Protein AF-A0A2N9EC20-F1 (afdb_monomer)

Radius of gyration: 26.23 Å; Cα contacts (8 Å, |Δi|>4): 195; chains: 1; bounding box: 77×69×73 Å

Sequence (279 aa):
MAPRSRSAAPRAAKAKPSALSSELFGNPKLPFALALIFADAILVALVIAYVPYTKIDWDAYMSQVSGFVGGERDYSNLKGDTGPLVYPAGFLYIYTAIQYVTGGEVYPAQILFSLLYIINLGIVLFIYMKTDVGMDISGVISALAGAALVQILLGLPFIISHPVAYISRAFNLGRVFIHFWSVNFKFIPEPLFVSKEFAVCLLIAHLVLLAAFTHYRWCKHEGGLLKFLHSRLVSLKKSDNSSSSFKILTNEHIVTTMFVGNFIGIACARSLHYQFYSW

Mean predicted aligned error: 9.37 Å

pLDDT: mean 85.8, std 14.4, range [39.03, 98.12]

Organism: Fagus sylvatica (NCBI:txid28930)

InterPro domains:
  IPR007873 Glycosyltransferase, ALG3 [PF05208] (35-133)
  IPR007873 Glycosyltransferase, ALG3 [PF05208] (137-279)
  IPR007873 Glycosyltransferase, ALG3 [PTHR12646] (135-279)

Secondary structure (DSSP, 8-state):
-PPPP-PPPP----PPPPHHHHHHHT-TTHHHHHHHHHHHHHHHHHHHHHSPPP-SSHHHHHHHHHHHHTT---TTT-EETTEE--S-THHHHHHHHHHHHHTT-HHHHHHHHHHHHHHHHHHHHHHHHH---PPPHHHHHHHHHHHHHHHHHHHHHHHHH-HHHHHHHHT-TT----GGG-STTTTS-HHHHH-HHHHHHHHHHHHHHHHHHIIIIISGGGTSHHHHHHHHHHHHH----------PPPHHHHHHHHHHHHHHHHHH-S---GGGT--

Solvent-accessible surface area (backbone atoms only — not comparable to full-atom values): 16303 Å² total; per-residue (Å²): 137,83,84,83,80,80,82,77,76,82,77,79,75,78,74,75,71,52,72,68,53,54,55,52,77,67,36,88,60,45,66,56,51,53,49,50,55,52,52,50,52,52,50,54,51,48,42,69,76,69,50,81,86,75,94,70,56,66,68,20,50,52,42,28,31,50,39,43,75,73,66,57,50,51,40,83,72,27,39,28,90,81,40,66,52,50,62,51,47,58,53,49,58,53,51,43,55,48,31,68,76,33,72,69,41,66,68,53,41,51,54,52,50,50,52,53,49,52,51,49,52,52,51,53,49,50,46,69,76,64,66,88,73,81,78,50,73,66,53,50,52,51,53,53,51,50,54,50,49,52,53,48,64,56,28,40,73,26,49,77,74,26,42,66,42,35,48,61,33,34,63,46,83,81,74,74,80,60,61,87,74,34,57,75,49,54,88,50,58,60,75,56,63,71,32,67,65,52,51,50,52,28,50,50,50,34,53,50,51,51,51,49,43,36,25,70,62,70,30,42,91,57,67,13,47,69,47,42,52,49,52,51,56,52,51,73,73,46,91,62,93,66,82,71,81,73,72,77,77,50,69,65,57,54,50,52,49,54,52,51,51,48,48,47,48,58,76,36,35,74,52,55,65,75,70,76,73,71,119

Structure (mmCIF, N/CA/C/O backbone):
data_AF-A0A2N9EC20-F1
#
_entry.id   AF-A0A2N9EC20-F1
#
loop_
_atom_site.group_PDB
_atom_site.id
_atom_site.type_symbol
_atom_site.label_atom_id
_atom_site.label_alt_id
_atom_site.label_comp_id
_atom_site.label_asym_id
_atom_site.label_entity_id
_atom_site.label_seq_id
_atom_site.pdbx_PDB_ins_code
_atom_site.Cartn_x
_atom_site.Cartn_y
_atom_site.Cartn_z
_atom_site.occupancy
_atom_site.B_iso_or_equiv
_atom_site.auth_seq_id
_atom_site.auth_comp_id
_atom_site.auth_asym_id
_atom_site.auth_atom_id
_atom_site.pdbx_PDB_model_num
ATOM 1 N N . MET A 1 1 ? 45.755 46.218 50.224 1.00 48.34 1 MET A N 1
ATOM 2 C CA . MET A 1 1 ? 45.573 45.147 49.218 1.00 48.34 1 MET A CA 1
ATOM 3 C C . MET A 1 1 ? 44.164 44.588 49.404 1.00 48.34 1 MET A C 1
ATOM 5 O O . MET A 1 1 ? 43.935 43.865 50.361 1.00 48.34 1 MET A O 1
ATOM 9 N N . ALA A 1 2 ? 43.190 45.036 48.608 1.00 45.31 2 ALA A N 1
ATOM 10 C CA . ALA A 1 2 ? 41.798 44.583 48.727 1.00 45.31 2 ALA A CA 1
ATOM 11 C C . ALA A 1 2 ? 41.628 43.192 48.077 1.00 45.31 2 ALA A C 1
ATOM 13 O O . ALA A 1 2 ? 42.205 42.968 47.008 1.00 45.31 2 ALA A O 1
ATOM 14 N N . PRO A 1 3 ? 40.866 42.254 48.671 1.00 51.53 3 PRO A N 1
ATOM 15 C CA . PRO A 1 3 ? 40.675 40.934 48.086 1.00 51.53 3 PRO A CA 1
ATOM 16 C C . PRO A 1 3 ? 39.669 40.999 46.926 1.00 51.53 3 PRO A C 1
ATOM 18 O O . PRO A 1 3 ? 38.569 41.530 47.060 1.00 51.53 3 PRO A O 1
ATOM 21 N N . ARG A 1 4 ? 40.063 40.455 45.768 1.00 49.97 4 ARG A N 1
ATOM 22 C CA . ARG A 1 4 ? 39.217 40.315 44.572 1.00 49.97 4 ARG A CA 1
ATOM 23 C C . ARG A 1 4 ? 38.047 39.367 44.860 1.00 49.97 4 ARG A C 1
ATOM 25 O O . ARG A 1 4 ? 38.268 38.204 45.197 1.00 49.97 4 ARG A O 1
ATOM 32 N N . SER A 1 5 ? 36.818 39.846 44.678 1.00 51.03 5 SER A N 1
ATOM 33 C CA . SER A 1 5 ? 35.612 39.019 44.708 1.00 51.03 5 SER A CA 1
ATOM 34 C C . SER A 1 5 ? 35.611 38.046 43.522 1.00 51.03 5 SER A C 1
ATOM 36 O O . SER A 1 5 ? 35.794 38.429 42.366 1.00 51.03 5 SER A O 1
ATOM 38 N N . ARG A 1 6 ? 35.436 36.751 43.804 1.00 53.88 6 ARG A N 1
ATOM 39 C CA . ARG A 1 6 ? 35.197 35.737 42.772 1.00 53.88 6 ARG A CA 1
ATOM 40 C C . ARG A 1 6 ? 33.751 35.870 42.295 1.00 53.88 6 ARG A C 1
ATOM 42 O O . ARG A 1 6 ? 32.828 35.532 43.027 1.00 53.88 6 ARG A O 1
ATOM 49 N N . SER A 1 7 ? 33.578 36.365 41.073 1.00 51.81 7 SER A N 1
ATOM 50 C CA . SER A 1 7 ? 32.322 36.282 40.324 1.00 51.81 7 SER A CA 1
ATOM 51 C C . SER A 1 7 ? 31.943 34.808 40.137 1.00 51.81 7 SER A C 1
ATOM 53 O O . SER A 1 7 ? 32.699 34.039 39.542 1.00 51.81 7 SER A O 1
ATOM 55 N N . ALA A 1 8 ? 30.805 34.396 40.699 1.00 57.62 8 ALA A N 1
ATOM 56 C CA . ALA A 1 8 ? 30.229 33.083 40.451 1.00 57.62 8 ALA A CA 1
ATOM 57 C C . ALA A 1 8 ? 29.653 33.056 39.028 1.00 57.62 8 ALA A C 1
ATOM 59 O O . ALA A 1 8 ? 28.829 33.898 38.672 1.00 57.62 8 ALA A O 1
ATOM 60 N N . ALA A 1 9 ? 30.087 32.089 38.216 1.00 56.94 9 ALA A N 1
ATOM 61 C CA . ALA A 1 9 ? 29.549 31.878 36.878 1.00 56.94 9 ALA A CA 1
ATOM 62 C C . ALA A 1 9 ? 28.022 31.654 36.936 1.00 56.94 9 ALA A C 1
ATOM 64 O O . ALA A 1 9 ? 27.546 30.952 37.837 1.00 56.94 9 ALA A O 1
ATOM 65 N N . PRO A 1 10 ? 27.239 32.219 35.998 1.00 53.31 10 PRO A N 1
ATOM 66 C CA . PRO A 1 10 ? 25.797 32.041 35.991 1.00 53.31 10 PRO A CA 1
ATOM 67 C C . PRO A 1 10 ? 25.461 30.560 35.801 1.00 53.31 10 PRO A C 1
ATOM 69 O O . PRO A 1 10 ? 25.879 29.910 34.843 1.00 53.31 10 PRO A O 1
ATOM 72 N N . ARG A 1 11 ? 24.703 30.018 36.757 1.00 53.59 11 ARG A N 1
ATOM 73 C CA . ARG A 1 11 ? 24.168 28.656 36.735 1.00 53.59 11 ARG A CA 1
ATOM 74 C C . ARG A 1 11 ? 23.304 28.521 35.478 1.00 53.59 11 ARG A C 1
ATOM 76 O O . ARG A 1 11 ? 22.301 29.222 35.364 1.00 53.59 11 ARG A O 1
ATOM 83 N N . ALA A 1 12 ? 23.697 27.654 34.544 1.00 54.41 12 ALA A N 1
ATOM 84 C CA . ALA A 1 12 ? 22.929 27.391 33.331 1.00 54.41 12 ALA A CA 1
ATOM 85 C C . ALA A 1 12 ? 21.481 27.043 33.710 1.00 54.41 12 ALA A C 1
ATOM 87 O O . ALA A 1 12 ? 21.225 26.034 34.375 1.00 54.41 12 ALA A O 1
ATOM 88 N N . ALA A 1 13 ? 20.537 27.911 33.344 1.00 55.53 13 ALA A N 1
ATOM 89 C CA . ALA A 1 13 ? 19.122 27.651 33.536 1.00 55.53 13 ALA A CA 1
ATOM 90 C C . ALA A 1 13 ? 18.767 26.409 32.711 1.00 55.53 13 ALA A C 1
ATOM 92 O O . ALA A 1 13 ? 18.873 26.428 31.486 1.00 55.53 13 ALA A O 1
ATOM 93 N N . LYS A 1 14 ? 18.389 25.308 33.377 1.00 61.12 14 LYS A N 1
ATOM 94 C CA . LYS A 1 14 ? 17.850 24.126 32.693 1.00 61.12 14 LYS A CA 1
ATOM 95 C C . LYS A 1 14 ? 16.643 24.589 31.880 1.00 61.12 14 LYS A C 1
ATOM 97 O O . LYS A 1 14 ? 15.659 25.045 32.463 1.00 61.12 14 LYS A O 1
ATOM 102 N N . ALA A 1 15 ? 16.747 24.510 30.555 1.00 61.88 15 ALA A N 1
ATOM 103 C CA . ALA A 1 15 ? 15.646 24.816 29.657 1.00 61.88 15 ALA A CA 1
ATOM 104 C C . ALA A 1 15 ? 14.423 24.003 30.100 1.00 61.88 15 ALA A C 1
ATOM 106 O O . ALA A 1 15 ? 14.515 22.783 30.264 1.00 61.88 15 ALA A O 1
ATOM 107 N N . LYS A 1 16 ? 13.299 24.681 30.362 1.00 62.06 16 LYS A N 1
ATOM 108 C CA . LYS A 1 16 ? 12.043 23.984 30.642 1.00 62.06 16 LYS A CA 1
ATOM 109 C C . LYS A 1 16 ? 11.728 23.110 29.421 1.00 62.06 16 LYS A C 1
ATOM 111 O O . LYS A 1 16 ? 11.791 23.632 28.306 1.00 62.06 16 LYS A O 1
ATOM 116 N N . PRO A 1 17 ? 11.425 21.814 29.609 1.00 62.88 17 PRO A N 1
ATOM 117 C CA . PRO A 1 17 ? 11.023 20.958 28.503 1.00 62.88 17 PRO A CA 1
ATOM 118 C C . PRO A 1 17 ? 9.852 21.615 27.763 1.00 62.88 17 PRO A C 1
ATOM 120 O O . PRO A 1 17 ? 8.964 22.189 28.398 1.00 62.88 17 PRO A O 1
ATOM 123 N N . SER A 1 18 ? 9.857 21.569 26.429 1.00 74.56 18 SER A N 1
ATOM 124 C CA . SER A 1 18 ? 8.716 22.037 25.636 1.00 74.56 18 SER A CA 1
ATOM 125 C C . SER A 1 18 ? 7.455 21.269 26.050 1.00 74.56 18 SER A C 1
ATOM 127 O O . SER A 1 18 ? 7.552 20.096 26.416 1.00 74.56 18 SER A O 1
ATOM 129 N N . ALA A 1 19 ? 6.274 21.892 25.971 1.00 71.50 19 ALA A N 1
ATOM 130 C CA . ALA A 1 19 ? 5.004 21.257 26.354 1.00 71.50 19 ALA A CA 1
ATOM 131 C C . ALA A 1 19 ? 4.813 19.869 25.701 1.00 71.50 19 ALA A C 1
ATOM 133 O O . ALA A 1 19 ? 4.366 18.921 26.345 1.00 71.50 19 ALA A O 1
ATOM 134 N N . LEU A 1 20 ? 5.275 19.727 24.452 1.00 71.56 20 LEU A N 1
ATOM 135 C CA . LEU A 1 20 ? 5.299 18.465 23.713 1.00 71.56 20 LEU A CA 1
ATOM 136 C C . LEU A 1 20 ? 6.138 17.380 24.405 1.00 71.56 20 LEU A C 1
ATOM 138 O O . LEU A 1 20 ? 5.708 16.233 24.499 1.00 71.56 20 LEU A O 1
ATOM 142 N N . SER A 1 21 ? 7.334 17.735 24.878 1.00 72.25 21 SER A N 1
ATOM 143 C CA . SER A 1 21 ? 8.232 16.795 25.550 1.00 72.25 21 SER A CA 1
ATOM 144 C C . SER A 1 21 ? 7.684 16.358 26.909 1.00 72.25 21 SER A C 1
ATOM 146 O O . SER A 1 21 ? 7.693 15.166 27.203 1.00 72.25 21 SER A O 1
ATOM 148 N N . SER A 1 22 ? 7.124 17.276 27.704 1.00 73.81 22 SER A N 1
ATOM 149 C CA . SER A 1 22 ? 6.518 16.924 28.994 1.00 73.81 22 SER A CA 1
ATOM 150 C C . SER A 1 22 ? 5.309 15.998 28.849 1.00 73.81 22 SER A C 1
ATOM 152 O O . SER A 1 22 ? 5.170 15.069 29.639 1.00 73.81 22 SER A O 1
ATOM 154 N N . GLU A 1 23 ? 4.470 16.197 27.826 1.00 77.38 23 GLU A N 1
ATOM 155 C CA . GLU A 1 23 ? 3.351 15.289 27.539 1.00 77.38 23 GLU A CA 1
ATOM 156 C C . GLU A 1 23 ? 3.820 13.900 27.103 1.00 77.38 23 GLU A C 1
ATOM 158 O O . GLU A 1 23 ? 3.252 12.894 27.521 1.00 77.38 23 GLU A O 1
ATOM 163 N N . LEU A 1 24 ? 4.853 13.833 26.256 1.00 76.81 24 LEU A N 1
ATOM 164 C CA . LEU A 1 24 ? 5.341 12.562 25.733 1.00 76.81 24 LEU A CA 1
ATOM 165 C C . LEU A 1 24 ? 5.988 11.722 26.840 1.00 76.81 24 LEU A C 1
ATOM 167 O O . LEU A 1 24 ? 5.634 10.557 27.002 1.00 76.81 24 LEU A O 1
ATOM 171 N N . PHE A 1 25 ? 6.882 12.318 27.636 1.00 79.75 25 PHE A N 1
ATOM 172 C CA . PHE A 1 25 ? 7.552 11.625 28.743 1.00 79.75 25 PHE A CA 1
ATOM 173 C C . PHE A 1 25 ? 6.606 11.261 29.896 1.00 79.75 25 PHE A C 1
ATOM 175 O O . PHE A 1 25 ? 6.915 10.354 30.664 1.00 79.75 25 PHE A O 1
ATOM 182 N N . GLY A 1 26 ? 5.455 11.931 30.011 1.00 78.81 26 GLY A N 1
ATOM 183 C CA . GLY A 1 26 ? 4.402 11.579 30.965 1.00 78.81 26 GLY A CA 1
ATOM 184 C C . GLY A 1 26 ? 3.478 10.445 30.504 1.00 78.81 26 GLY A C 1
ATOM 185 O O . GLY A 1 26 ? 2.650 9.990 31.292 1.00 78.81 26 GLY A O 1
ATOM 186 N N . ASN A 1 27 ? 3.581 9.982 29.252 1.00 79.56 27 ASN A N 1
ATOM 187 C CA . ASN A 1 27 ? 2.660 8.990 28.704 1.00 79.56 27 ASN A CA 1
ATOM 188 C C . ASN A 1 27 ? 3.037 7.562 29.156 1.00 79.56 27 ASN A C 1
ATOM 190 O O . ASN A 1 27 ? 4.108 7.072 28.786 1.00 79.56 27 ASN A O 1
ATOM 194 N N . PRO A 1 28 ? 2.159 6.833 29.876 1.00 82.75 28 PRO A N 1
ATOM 195 C CA . PRO A 1 28 ? 2.458 5.482 30.361 1.00 82.75 28 PRO A CA 1
ATOM 196 C C . PRO A 1 28 ? 2.648 4.450 29.237 1.00 82.75 28 PRO A C 1
ATOM 198 O O . PRO A 1 28 ? 3.185 3.373 29.485 1.00 82.75 28 PRO A O 1
ATOM 201 N N . LYS A 1 29 ? 2.235 4.761 28.000 1.00 82.50 29 LYS A N 1
ATOM 202 C CA . LYS A 1 29 ? 2.419 3.902 26.817 1.00 82.50 29 LYS A CA 1
ATOM 203 C C . LYS A 1 29 ? 3.803 4.056 26.174 1.00 82.50 29 LYS A C 1
ATOM 205 O O . LYS A 1 29 ? 4.193 3.204 25.378 1.00 82.50 29 LYS A O 1
ATOM 210 N N . LEU A 1 30 ? 4.553 5.110 26.515 1.00 87.75 30 LEU A N 1
ATOM 211 C CA . LEU A 1 30 ? 5.852 5.405 25.906 1.00 87.75 30 LEU A CA 1
ATOM 212 C C . LEU A 1 30 ? 6.885 4.277 26.097 1.00 87.75 30 LEU A C 1
ATOM 214 O O . LEU A 1 30 ? 7.516 3.908 25.106 1.00 87.75 30 LEU A O 1
ATOM 218 N N . PRO A 1 31 ? 7.058 3.676 27.296 1.00 90.31 31 PRO A N 1
ATOM 219 C CA . PRO A 1 31 ? 8.015 2.584 27.472 1.00 90.31 31 PRO A CA 1
ATOM 220 C C . PRO A 1 31 ? 7.705 1.379 26.580 1.00 90.31 31 PRO A C 1
ATOM 222 O O . PRO A 1 31 ? 8.616 0.802 25.996 1.00 90.31 31 PRO A O 1
ATOM 225 N N . PHE A 1 32 ? 6.421 1.036 26.428 1.00 89.06 32 PHE A N 1
ATOM 226 C CA . PHE A 1 32 ? 5.986 -0.045 25.545 1.00 89.06 32 PHE A CA 1
ATOM 227 C C . PHE A 1 32 ? 6.287 0.271 24.077 1.00 89.06 32 PHE A C 1
ATOM 229 O O . PHE A 1 32 ? 6.863 -0.560 23.381 1.00 89.06 32 PHE A O 1
ATOM 236 N N . ALA A 1 33 ? 5.962 1.485 23.617 1.00 89.25 33 ALA A N 1
ATOM 237 C CA . ALA A 1 33 ? 6.240 1.906 22.246 1.00 89.25 33 ALA A CA 1
ATOM 238 C C . ALA A 1 33 ? 7.745 1.861 21.922 1.00 89.25 33 ALA A C 1
ATOM 240 O O . ALA A 1 33 ? 8.135 1.349 20.875 1.00 89.25 33 ALA A O 1
ATOM 241 N N . LEU A 1 34 ? 8.598 2.344 22.833 1.00 93.31 34 LEU A N 1
ATOM 242 C CA . LEU A 1 34 ? 10.053 2.295 22.663 1.00 93.31 34 LEU A CA 1
ATOM 243 C C . LEU A 1 34 ? 10.591 0.859 22.680 1.00 93.31 34 LEU A C 1
ATOM 245 O O . LEU A 1 34 ? 11.442 0.524 21.858 1.00 93.31 34 LEU A O 1
ATOM 249 N N . ALA A 1 35 ? 10.087 0.011 23.582 1.00 93.06 35 ALA A N 1
ATOM 250 C CA . ALA A 1 35 ? 10.467 -1.397 23.640 1.00 93.06 35 ALA A CA 1
ATOM 251 C C . ALA A 1 35 ? 10.091 -2.137 22.349 1.00 93.06 35 ALA A C 1
ATOM 253 O O . ALA A 1 35 ? 10.897 -2.916 21.846 1.00 93.06 35 ALA A O 1
ATOM 254 N N . LEU A 1 36 ? 8.911 -1.854 21.788 1.00 92.94 36 LEU A N 1
ATOM 255 C CA . LEU A 1 36 ? 8.456 -2.442 20.531 1.00 92.94 36 LEU A CA 1
ATOM 256 C C . LEU A 1 36 ? 9.329 -2.003 19.351 1.00 92.94 36 LEU A C 1
ATOM 258 O O . LEU A 1 36 ? 9.794 -2.854 18.604 1.00 92.94 36 LEU A O 1
ATOM 262 N N . ILE A 1 37 ? 9.625 -0.703 19.225 1.00 94.94 37 ILE A N 1
ATOM 263 C CA . ILE A 1 37 ? 10.534 -0.183 18.187 1.00 94.94 37 ILE A CA 1
ATOM 264 C C . ILE A 1 37 ? 11.907 -0.856 18.275 1.00 94.94 37 ILE A C 1
ATOM 266 O O . ILE A 1 37 ? 12.480 -1.239 17.258 1.00 94.94 37 ILE A O 1
ATOM 270 N N . PHE A 1 38 ? 12.441 -0.997 19.489 1.00 96.44 38 PHE A N 1
ATOM 271 C CA . PHE A 1 38 ? 13.738 -1.627 19.705 1.00 96.44 38 PHE A CA 1
ATOM 272 C C . PHE A 1 38 ? 13.718 -3.124 19.369 1.00 96.44 38 PHE A C 1
ATOM 274 O O . PHE A 1 38 ? 14.625 -3.611 18.694 1.00 96.44 38 PHE A O 1
ATOM 281 N N . ALA A 1 39 ? 12.680 -3.844 19.800 1.00 95.69 39 ALA A N 1
ATOM 282 C CA . ALA A 1 39 ? 12.503 -5.258 19.489 1.00 95.69 39 ALA A CA 1
ATOM 283 C C . ALA A 1 39 ? 12.386 -5.494 17.975 1.00 95.69 39 ALA A C 1
ATOM 285 O O . ALA A 1 39 ? 13.081 -6.359 17.441 1.00 95.69 39 ALA A O 1
ATOM 286 N N . ASP A 1 40 ? 11.591 -4.682 17.275 1.00 94.44 40 ASP A N 1
ATOM 287 C CA . ASP A 1 40 ? 11.446 -4.751 15.819 1.00 94.44 40 ASP A CA 1
ATOM 288 C C . ASP A 1 40 ? 12.746 -4.396 15.095 1.00 94.44 40 ASP A C 1
ATOM 290 O O . ASP A 1 40 ? 13.095 -5.046 14.113 1.00 94.44 40 ASP A O 1
ATOM 294 N N . ALA A 1 41 ? 13.514 -3.419 15.588 1.00 96.44 41 ALA A N 1
ATOM 295 C CA . ALA A 1 41 ? 14.817 -3.088 15.014 1.00 96.44 41 ALA A CA 1
ATOM 296 C C . ALA A 1 41 ? 15.799 -4.269 15.110 1.00 96.44 41 ALA A C 1
ATOM 298 O O . ALA A 1 41 ? 16.489 -4.569 14.133 1.00 96.44 41 ALA A O 1
ATOM 299 N N . ILE A 1 42 ? 15.827 -4.973 16.250 1.00 97.50 42 ILE A N 1
ATOM 300 C CA . ILE A 1 42 ? 16.610 -6.208 16.400 1.00 97.50 42 ILE A CA 1
ATOM 301 C C . ILE A 1 42 ? 16.099 -7.274 15.433 1.00 97.50 42 ILE A C 1
ATOM 303 O O . ILE A 1 42 ? 16.897 -7.880 14.722 1.00 97.50 42 ILE A O 1
ATOM 307 N N . LEU A 1 43 ? 14.785 -7.502 15.383 1.00 95.94 43 LEU A N 1
ATOM 308 C CA . LEU A 1 43 ? 14.195 -8.525 14.526 1.00 95.94 43 LEU A CA 1
ATOM 309 C C . LEU A 1 43 ? 14.518 -8.276 13.049 1.00 95.94 43 LEU A C 1
ATOM 311 O O . LEU A 1 43 ? 14.964 -9.192 12.364 1.00 95.94 43 LEU A O 1
ATOM 315 N N . VAL A 1 44 ? 14.358 -7.045 12.564 1.00 95.50 44 VAL A N 1
ATOM 316 C CA . VAL A 1 44 ? 14.675 -6.679 11.178 1.00 95.50 44 VAL A CA 1
ATOM 317 C C . VAL A 1 44 ? 16.169 -6.845 10.894 1.00 95.50 44 VAL A C 1
ATOM 319 O O . VAL A 1 44 ? 16.527 -7.374 9.841 1.00 95.50 44 VAL A O 1
ATOM 322 N N . ALA A 1 45 ? 17.049 -6.481 11.833 1.00 95.81 45 ALA A N 1
ATOM 323 C CA . ALA A 1 45 ? 18.485 -6.717 11.687 1.00 95.81 45 ALA A CA 1
ATOM 324 C C . ALA A 1 45 ? 18.820 -8.218 11.600 1.00 95.81 45 ALA A C 1
ATOM 326 O O . ALA A 1 45 ? 19.611 -8.622 10.747 1.00 95.81 45 ALA A O 1
ATOM 327 N N . LEU A 1 46 ? 18.183 -9.056 12.427 1.00 97.00 46 LEU A N 1
ATOM 328 C CA . LEU A 1 46 ? 18.330 -10.513 12.369 1.00 97.00 46 LEU A CA 1
ATOM 329 C C . LEU A 1 46 ? 17.796 -11.084 11.050 1.00 97.00 46 LEU A C 1
ATOM 331 O O . LEU A 1 46 ? 18.431 -11.961 10.470 1.00 97.00 46 LEU A O 1
ATOM 335 N N . VAL A 1 47 ? 16.669 -10.578 10.546 1.00 95.38 47 VAL A N 1
ATOM 336 C CA . VAL A 1 47 ? 16.123 -10.989 9.245 1.00 95.38 47 VAL A CA 1
ATOM 337 C C . VAL A 1 47 ? 17.116 -10.679 8.128 1.00 95.38 47 VAL A C 1
ATOM 339 O O . VAL A 1 47 ? 17.414 -11.564 7.333 1.00 95.38 47 VAL A O 1
ATOM 342 N N . ILE A 1 48 ? 17.686 -9.473 8.094 1.00 94.94 48 ILE A N 1
ATOM 343 C CA . ILE A 1 48 ? 18.684 -9.101 7.078 1.00 94.94 48 ILE A CA 1
ATOM 344 C C . ILE A 1 48 ? 19.947 -9.968 7.191 1.00 94.94 48 ILE A C 1
ATOM 346 O O . ILE A 1 48 ? 20.521 -10.346 6.173 1.00 94.94 48 ILE A O 1
ATOM 350 N N . ALA A 1 49 ? 20.375 -10.301 8.410 1.00 95.25 49 ALA A N 1
ATOM 351 C CA . ALA A 1 49 ? 21.586 -11.084 8.634 1.00 95.25 49 ALA A CA 1
ATOM 352 C C . ALA A 1 49 ? 21.426 -12.582 8.318 1.00 95.25 49 ALA A C 1
ATOM 354 O O . ALA A 1 49 ? 22.387 -13.212 7.877 1.00 95.25 49 ALA A O 1
ATOM 355 N N . TYR A 1 50 ? 20.247 -13.162 8.568 1.00 96.25 50 TYR A N 1
ATOM 356 C CA . TYR A 1 50 ? 20.074 -14.620 8.591 1.00 96.25 50 TYR A CA 1
ATOM 357 C C . TYR A 1 50 ? 19.040 -15.171 7.607 1.00 96.25 50 TYR A C 1
ATOM 359 O O . TYR A 1 50 ? 19.074 -16.369 7.324 1.00 96.25 50 TYR A O 1
ATOM 367 N N . VAL A 1 51 ? 18.122 -14.355 7.083 1.00 93.88 51 VAL A N 1
ATOM 368 C CA . VAL A 1 51 ? 17.111 -14.823 6.125 1.00 93.88 51 VAL A CA 1
ATOM 369 C C . VAL A 1 51 ? 17.626 -14.607 4.701 1.00 93.88 51 VAL A C 1
ATOM 371 O O . VAL A 1 51 ? 17.896 -13.466 4.320 1.00 93.88 51 VAL A O 1
ATOM 374 N N . PRO A 1 52 ? 17.742 -15.669 3.879 1.00 91.81 52 PRO A N 1
ATOM 375 C CA . PRO A 1 52 ? 18.170 -15.531 2.495 1.00 91.81 52 PRO A CA 1
ATOM 376 C C . PRO A 1 52 ? 17.248 -14.600 1.706 1.00 91.81 52 PRO A C 1
ATOM 378 O O . PRO A 1 52 ? 16.021 -14.736 1.735 1.00 91.81 52 PRO A O 1
ATOM 381 N N . TYR A 1 53 ? 17.847 -13.674 0.958 1.00 88.44 53 TYR A N 1
ATOM 382 C CA . TYR A 1 53 ? 17.096 -12.819 0.051 1.00 88.44 53 TYR A CA 1
ATOM 383 C C . TYR A 1 53 ? 16.387 -13.664 -1.012 1.00 88.44 53 TYR A C 1
ATOM 385 O O . TYR A 1 53 ? 17.006 -14.460 -1.717 1.00 88.44 53 TYR A O 1
ATOM 393 N N . THR A 1 54 ? 15.078 -13.458 -1.140 1.00 85.06 54 THR A N 1
ATOM 394 C CA . THR A 1 54 ? 14.281 -14.034 -2.221 1.00 85.06 54 THR A CA 1
ATOM 395 C C . THR A 1 54 ? 14.057 -12.965 -3.274 1.00 85.06 54 THR A C 1
ATOM 397 O O . THR A 1 54 ? 13.421 -11.944 -3.008 1.00 85.06 54 THR A O 1
ATOM 400 N N . LYS A 1 55 ? 14.568 -13.205 -4.481 1.00 83.94 55 LYS A N 1
ATOM 401 C CA . LYS A 1 55 ? 14.346 -12.318 -5.617 1.00 83.94 55 LYS A CA 1
ATOM 402 C C . LYS A 1 55 ? 12.884 -12.405 -6.053 1.00 83.94 55 LYS A C 1
ATOM 404 O O . LYS A 1 55 ? 12.461 -13.423 -6.593 1.00 83.94 55 LYS A O 1
ATOM 409 N N . ILE A 1 56 ? 12.141 -11.328 -5.816 1.00 82.12 56 ILE A N 1
ATOM 410 C CA . ILE A 1 56 ? 10.776 -11.159 -6.320 1.00 82.12 56 ILE A CA 1
ATOM 411 C C . ILE A 1 56 ? 10.777 -9.969 -7.276 1.00 82.12 56 ILE A C 1
ATOM 413 O O . ILE A 1 56 ? 11.005 -10.165 -8.461 1.00 82.12 56 ILE A O 1
ATOM 417 N N . ASP A 1 57 ? 10.638 -8.742 -6.769 1.00 89.56 57 ASP A N 1
ATOM 418 C CA . ASP A 1 57 ? 10.380 -7.582 -7.630 1.00 89.56 57 ASP A CA 1
ATOM 419 C C . ASP A 1 57 ? 11.536 -6.581 -7.764 1.00 89.56 57 ASP A C 1
ATOM 421 O O . ASP A 1 57 ? 11.456 -5.683 -8.596 1.00 89.56 57 ASP A O 1
ATOM 425 N N . TRP A 1 58 ? 12.613 -6.689 -6.974 1.00 94.00 58 TRP A N 1
ATOM 426 C CA . TRP A 1 58 ? 13.675 -5.668 -6.967 1.00 94.00 58 TRP A CA 1
ATOM 427 C C . TRP A 1 58 ? 14.270 -5.421 -8.358 1.00 94.00 58 TRP A C 1
ATOM 429 O O . TRP A 1 58 ? 14.316 -4.282 -8.817 1.00 94.00 58 TRP A O 1
ATOM 439 N N . ASP A 1 59 ? 14.661 -6.484 -9.058 1.00 93.38 59 ASP A N 1
ATOM 440 C CA . ASP A 1 59 ? 15.278 -6.374 -10.383 1.00 93.38 59 ASP A CA 1
ATOM 441 C C . ASP A 1 59 ? 14.279 -5.858 -11.427 1.00 93.38 59 ASP A C 1
ATOM 443 O O . ASP A 1 59 ? 14.642 -5.071 -12.310 1.00 93.38 59 ASP A O 1
ATOM 447 N N . ALA A 1 60 ? 13.002 -6.234 -11.291 1.00 94.88 60 ALA A N 1
ATOM 448 C CA . ALA A 1 60 ? 11.930 -5.695 -12.113 1.00 94.88 60 ALA A CA 1
ATOM 449 C C . ALA A 1 60 ? 11.799 -4.183 -11.914 1.00 94.88 60 ALA A C 1
ATOM 451 O O . ALA A 1 60 ? 11.718 -3.431 -12.887 1.00 94.88 60 ALA A O 1
ATOM 452 N N . TYR A 1 61 ? 11.831 -3.730 -10.659 1.00 96.12 61 TYR A N 1
ATOM 453 C CA . TYR A 1 61 ? 11.764 -2.318 -10.300 1.00 96.12 61 TYR A CA 1
ATOM 454 C C . TYR A 1 61 ? 12.980 -1.553 -10.810 1.00 96.12 61 TYR A C 1
ATOM 456 O O . TYR A 1 61 ? 12.809 -0.496 -11.414 1.00 96.12 61 TYR A O 1
ATOM 464 N N . MET A 1 62 ? 14.191 -2.092 -10.651 1.00 97.00 62 MET A N 1
ATOM 465 C CA . MET A 1 62 ? 15.405 -1.464 -11.181 1.00 97.00 62 MET A CA 1
ATOM 466 C C . MET A 1 62 ? 15.348 -1.341 -12.706 1.00 97.00 62 MET A C 1
ATOM 468 O O . MET A 1 62 ? 15.669 -0.282 -13.237 1.00 97.00 62 MET A O 1
ATOM 472 N N . SER A 1 63 ? 14.843 -2.360 -13.408 1.00 96.19 63 SER A N 1
ATOM 473 C CA . SER A 1 63 ? 14.660 -2.318 -14.867 1.00 96.19 63 SER A CA 1
ATOM 474 C C . SER A 1 63 ? 13.657 -1.239 -15.297 1.00 96.19 63 SER A C 1
ATOM 476 O O . SER A 1 63 ? 13.921 -0.466 -16.221 1.00 96.19 63 SER A O 1
ATOM 478 N N . GLN A 1 64 ? 12.520 -1.140 -14.601 1.00 97.50 64 GLN A N 1
ATOM 479 C CA . GLN A 1 64 ? 11.501 -0.114 -14.854 1.00 97.50 64 GLN A CA 1
ATOM 480 C C . GLN A 1 64 ? 12.042 1.301 -14.590 1.00 97.50 64 GLN A C 1
ATOM 482 O O . GLN A 1 64 ? 11.799 2.216 -15.379 1.00 97.50 64 GLN A O 1
ATOM 487 N N . VAL A 1 65 ? 12.811 1.481 -13.512 1.00 97.56 65 VAL A N 1
ATOM 488 C CA . VAL A 1 65 ? 13.470 2.750 -13.172 1.00 97.56 65 VAL A CA 1
ATOM 489 C C . VAL A 1 65 ? 14.515 3.121 -14.218 1.00 97.56 65 VAL A C 1
ATOM 491 O O . VAL A 1 65 ? 14.520 4.260 -14.676 1.00 97.56 65 VAL A O 1
ATOM 494 N N . SER A 1 66 ? 15.353 2.180 -14.659 1.00 96.88 66 SER A N 1
ATOM 495 C CA . SER A 1 66 ? 16.346 2.432 -15.707 1.00 96.88 66 SER A CA 1
ATOM 496 C C . SER A 1 66 ? 15.697 2.864 -17.023 1.00 96.88 66 SER A C 1
ATOM 498 O O . SER A 1 66 ? 16.178 3.807 -17.648 1.00 96.88 66 SER A O 1
ATOM 500 N N . GLY A 1 67 ? 14.572 2.250 -17.413 1.00 97.12 67 GLY A N 1
ATOM 501 C CA . GLY A 1 67 ? 13.788 2.705 -18.566 1.00 97.12 67 GLY A CA 1
ATOM 502 C C . GLY A 1 67 ? 13.308 4.151 -18.404 1.00 97.12 67 GLY A C 1
ATOM 503 O O . GLY A 1 67 ? 13.504 4.984 -19.290 1.00 97.12 67 GLY A O 1
ATOM 504 N N . PHE A 1 68 ? 12.752 4.482 -17.237 1.00 97.81 68 PHE A N 1
ATOM 505 C CA . PHE A 1 68 ? 12.301 5.838 -16.921 1.00 97.81 68 PHE A CA 1
ATOM 506 C C . PHE A 1 68 ? 13.441 6.872 -16.936 1.00 97.81 68 PHE A C 1
ATOM 508 O O . PHE A 1 68 ? 13.305 7.933 -17.557 1.00 97.81 68 PHE A O 1
ATOM 515 N N . VAL A 1 69 ? 14.570 6.571 -16.290 1.00 97.19 69 VAL A N 1
ATOM 516 C CA . VAL A 1 69 ? 15.767 7.429 -16.271 1.00 97.19 69 VAL A CA 1
ATOM 517 C C . VAL A 1 69 ? 16.339 7.595 -17.683 1.00 97.19 69 VAL A C 1
ATOM 519 O O . VAL A 1 69 ? 16.772 8.689 -18.037 1.00 97.19 69 VAL A O 1
ATOM 522 N N . GLY A 1 70 ? 16.243 6.560 -18.523 1.00 97.00 70 GLY A N 1
ATOM 523 C CA . GLY A 1 70 ? 16.597 6.591 -19.946 1.00 97.00 70 GLY A CA 1
ATOM 524 C C . GLY A 1 70 ? 15.672 7.434 -20.834 1.00 97.00 70 GLY A C 1
ATOM 525 O O . GLY A 1 70 ? 15.924 7.551 -22.029 1.00 97.00 70 GLY A O 1
ATOM 526 N N . GLY A 1 71 ? 14.622 8.041 -20.272 1.00 96.88 71 GLY A N 1
ATOM 527 C CA . GLY A 1 71 ? 13.716 8.943 -20.988 1.00 96.88 71 GLY A CA 1
ATOM 528 C C . GLY A 1 71 ? 12.389 8.318 -21.414 1.00 96.88 71 GLY A C 1
ATOM 529 O O . GLY A 1 71 ? 11.556 9.028 -21.972 1.00 96.88 71 GLY A O 1
ATOM 530 N N . GLU A 1 72 ? 12.140 7.041 -21.109 1.00 97.75 72 GLU A N 1
ATOM 531 C CA . GLU A 1 72 ? 10.873 6.390 -21.451 1.00 97.75 72 GLU A CA 1
ATOM 532 C 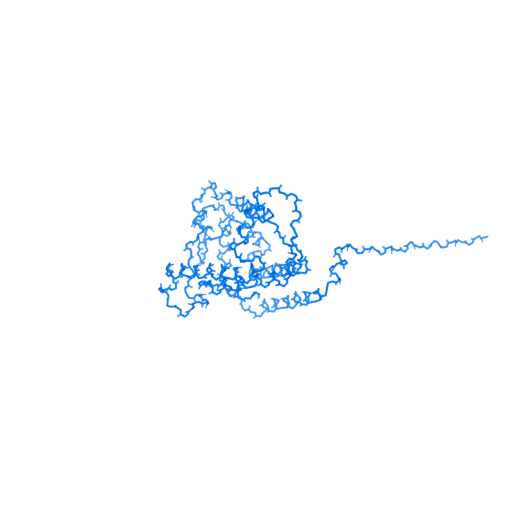C . GLU A 1 72 ? 9.704 6.999 -20.657 1.00 97.75 72 GLU A C 1
ATOM 534 O O . GLU A 1 72 ? 9.786 7.222 -19.441 1.00 97.75 72 GLU A O 1
ATOM 539 N N . ARG A 1 73 ? 8.607 7.296 -21.354 1.00 96.50 73 ARG A N 1
ATOM 540 C CA . ARG A 1 73 ? 7.372 7.878 -20.803 1.00 96.50 73 ARG A CA 1
ATOM 541 C C . ARG A 1 73 ? 6.117 7.121 -21.241 1.00 96.50 73 ARG A C 1
ATOM 543 O O . ARG A 1 73 ? 5.038 7.409 -20.730 1.00 96.50 73 ARG A O 1
ATOM 550 N N . ASP A 1 74 ? 6.225 6.146 -22.133 1.00 97.31 74 ASP A N 1
ATOM 551 C CA . ASP A 1 74 ? 5.152 5.201 -22.402 1.00 97.31 74 ASP A CA 1
ATOM 552 C C . ASP A 1 74 ? 5.203 4.056 -21.380 1.00 97.31 74 ASP A C 1
ATOM 554 O O . ASP A 1 74 ? 6.079 3.187 -21.388 1.00 97.31 74 ASP A O 1
ATOM 558 N N . TYR A 1 75 ? 4.210 4.029 -20.491 1.00 96.19 75 TYR A N 1
ATOM 559 C CA . TYR A 1 75 ? 4.027 2.972 -19.492 1.00 96.19 75 TYR A CA 1
ATOM 560 C C . TYR A 1 75 ? 3.880 1.565 -20.097 1.00 96.19 75 TYR A C 1
ATOM 562 O O . TYR A 1 75 ? 4.064 0.573 -19.392 1.00 96.19 75 TYR A O 1
ATOM 570 N N . SER A 1 76 ? 3.558 1.451 -21.386 1.00 95.25 76 SER A N 1
ATOM 571 C CA . SER A 1 76 ? 3.502 0.171 -22.103 1.00 95.25 76 SER A CA 1
ATOM 572 C C . SER A 1 76 ? 4.885 -0.460 -22.285 1.00 95.25 76 SER A C 1
ATOM 574 O O . SER A 1 76 ? 4.985 -1.686 -22.387 1.00 95.25 76 SER A O 1
ATOM 576 N N . ASN A 1 77 ? 5.937 0.364 -22.284 1.00 96.75 77 ASN A N 1
ATOM 577 C CA . ASN A 1 77 ? 7.324 -0.056 -22.474 1.00 96.75 77 ASN A CA 1
ATOM 578 C C . ASN A 1 77 ? 8.073 -0.240 -21.147 1.00 96.75 77 ASN A C 1
ATOM 580 O O . ASN A 1 77 ? 9.054 -0.981 -21.095 1.00 96.75 77 ASN A O 1
ATOM 584 N N . LEU A 1 78 ? 7.598 0.379 -20.062 1.00 96.81 78 LEU A N 1
ATOM 585 C CA . LEU A 1 78 ? 8.168 0.228 -18.723 1.00 96.81 78 LEU A CA 1
ATOM 586 C C . LEU A 1 78 ? 7.784 -1.134 -18.133 1.00 96.81 78 LEU A C 1
ATOM 588 O O . LEU A 1 78 ? 6.678 -1.318 -17.626 1.00 96.81 78 LEU A O 1
ATOM 592 N N . LYS A 1 79 ? 8.694 -2.108 -18.197 1.00 95.69 79 LYS A N 1
ATOM 593 C CA . LYS A 1 79 ? 8.489 -3.477 -17.700 1.00 95.69 79 LYS A CA 1
ATOM 594 C C . LYS A 1 79 ? 9.781 -4.080 -17.152 1.00 95.69 79 LYS A C 1
ATOM 596 O O . LYS A 1 79 ? 10.870 -3.696 -17.565 1.00 95.69 79 LYS A O 1
ATOM 601 N N . GLY A 1 80 ? 9.628 -5.025 -16.234 1.00 92.06 80 GLY A N 1
ATOM 602 C CA . GLY A 1 80 ? 10.696 -5.853 -15.685 1.00 92.06 80 GLY A CA 1
ATOM 603 C C . GLY A 1 80 ? 10.441 -7.337 -15.946 1.00 92.06 80 GLY A C 1
ATOM 604 O O . GLY A 1 80 ? 9.494 -7.697 -16.651 1.00 92.06 80 GLY A O 1
ATOM 605 N N . ASP A 1 81 ? 11.260 -8.200 -15.354 1.00 90.50 81 ASP A N 1
ATOM 606 C CA . ASP A 1 81 ? 11.112 -9.659 -15.439 1.00 90.50 81 ASP A CA 1
ATOM 607 C C . ASP A 1 81 ? 9.809 -10.167 -14.795 1.00 90.50 81 ASP A C 1
ATOM 609 O O . ASP A 1 81 ? 9.239 -11.147 -15.275 1.00 90.50 81 ASP A O 1
ATOM 613 N N . THR A 1 82 ? 9.272 -9.460 -13.795 1.00 88.31 82 THR A N 1
ATOM 614 C CA . THR A 1 82 ? 7.967 -9.773 -13.177 1.00 88.31 82 THR A CA 1
ATOM 615 C C . THR A 1 82 ? 6.758 -9.132 -13.868 1.00 88.31 82 THR A C 1
ATOM 617 O O . THR A 1 82 ? 5.616 -9.365 -13.464 1.00 88.31 82 THR A O 1
ATOM 620 N N . GLY A 1 83 ? 6.969 -8.375 -14.952 1.00 91.06 83 GLY A N 1
ATOM 621 C CA . GLY A 1 83 ? 5.899 -7.813 -15.776 1.00 91.06 83 GLY A CA 1
ATOM 622 C C . GLY A 1 83 ? 5.911 -6.282 -15.896 1.00 91.06 83 GLY A C 1
ATOM 623 O O . GLY A 1 83 ? 6.923 -5.627 -15.629 1.00 91.06 83 GLY A O 1
ATOM 624 N N . PRO A 1 84 ? 4.807 -5.687 -16.384 1.00 94.12 84 PRO A N 1
ATOM 625 C CA . PRO A 1 84 ? 4.735 -4.254 -16.654 1.00 94.12 84 PRO A CA 1
ATOM 626 C C . PRO A 1 84 ? 4.720 -3.424 -15.368 1.00 94.12 84 PRO A C 1
ATOM 628 O O . PRO A 1 84 ? 4.265 -3.884 -14.321 1.00 94.12 84 PRO A O 1
ATOM 631 N N . LEU A 1 85 ? 5.131 -2.162 -15.474 1.00 95.38 85 LEU A N 1
ATOM 632 C CA . LEU A 1 85 ? 4.941 -1.174 -14.424 1.00 95.38 85 LEU A CA 1
ATOM 633 C C . LEU A 1 85 ? 3.443 -0.956 -14.194 1.00 95.38 85 LEU A C 1
ATOM 635 O O . LEU A 1 85 ? 2.680 -0.623 -15.102 1.00 95.38 85 LEU A O 1
ATOM 639 N N . VAL A 1 86 ? 3.032 -1.133 -12.945 1.00 93.75 86 VAL A N 1
ATOM 640 C CA . VAL A 1 86 ? 1.629 -1.078 -12.520 1.00 93.75 86 VAL A CA 1
ATOM 641 C C . VAL A 1 86 ? 1.368 -0.045 -11.427 1.00 93.75 86 VAL A C 1
ATOM 643 O O . VAL A 1 86 ? 0.243 0.050 -10.933 1.00 93.75 86 VAL A O 1
ATOM 646 N N . TYR A 1 87 ? 2.394 0.731 -11.071 1.00 94.81 87 TYR A N 1
ATOM 647 C CA . TYR A 1 87 ? 2.355 1.737 -10.017 1.00 94.81 87 TYR A CA 1
ATOM 648 C C . TYR A 1 87 ? 2.292 3.160 -10.593 1.00 94.81 87 TYR A C 1
ATOM 650 O O . TYR A 1 87 ? 2.917 3.438 -11.622 1.00 94.81 87 TYR A O 1
ATOM 658 N N . PRO A 1 88 ? 1.583 4.092 -9.931 1.00 95.94 88 PRO A N 1
ATOM 659 C CA . PRO A 1 88 ? 1.618 5.507 -10.289 1.00 95.94 88 PRO A CA 1
ATOM 660 C C . PRO A 1 88 ? 3.037 6.082 -10.294 1.00 95.94 88 PRO A C 1
ATOM 662 O O . PRO A 1 88 ? 3.915 5.611 -9.575 1.00 95.94 88 PRO A O 1
ATOM 665 N N . ALA A 1 89 ? 3.243 7.140 -11.078 1.00 96.75 89 ALA A N 1
ATOM 666 C CA . ALA A 1 89 ? 4.560 7.716 -11.378 1.00 96.75 89 ALA A CA 1
ATOM 667 C C . ALA A 1 89 ? 5.420 8.047 -10.153 1.00 96.75 89 ALA A C 1
ATOM 669 O O . ALA A 1 89 ? 6.639 7.939 -10.234 1.00 96.75 89 ALA A O 1
ATOM 670 N N . GLY A 1 90 ? 4.811 8.376 -9.005 1.00 96.31 90 GLY A N 1
ATOM 671 C CA . GLY A 1 90 ? 5.533 8.570 -7.743 1.00 96.31 90 GLY A CA 1
ATOM 672 C C . GLY A 1 90 ? 6.477 7.416 -7.391 1.00 96.31 90 GLY A C 1
ATOM 673 O O . GLY A 1 90 ? 7.570 7.661 -6.888 1.00 96.31 90 GLY A O 1
ATOM 674 N N . PHE A 1 91 ? 6.104 6.182 -7.742 1.00 96.75 91 PHE A N 1
ATOM 675 C CA . PHE A 1 91 ? 6.959 5.004 -7.618 1.00 96.75 91 PHE A CA 1
ATOM 676 C C . PHE A 1 91 ? 8.300 5.179 -8.342 1.00 96.75 91 PHE A C 1
ATOM 678 O O . PHE A 1 91 ? 9.344 4.974 -7.732 1.00 96.75 91 PHE A O 1
ATOM 685 N N . LEU A 1 92 ? 8.289 5.617 -9.605 1.00 97.62 92 LEU A N 1
ATOM 686 C CA . LEU A 1 92 ? 9.502 5.779 -10.409 1.00 97.62 92 LEU A CA 1
ATOM 687 C C . LEU A 1 92 ? 10.436 6.832 -9.811 1.00 97.62 92 LEU A C 1
ATOM 689 O O . LEU A 1 92 ? 11.638 6.597 -9.726 1.00 97.62 92 LEU A O 1
ATOM 693 N N . TYR A 1 93 ? 9.899 7.961 -9.342 1.00 97.31 93 TYR A N 1
ATOM 694 C CA . TYR A 1 93 ? 10.704 9.011 -8.707 1.00 97.31 93 TYR A CA 1
ATOM 695 C C . TYR A 1 93 ? 11.336 8.539 -7.397 1.00 97.31 93 TYR A C 1
ATOM 697 O O . TYR A 1 93 ? 12.535 8.724 -7.188 1.00 97.31 93 TYR A O 1
ATOM 705 N N . ILE A 1 94 ? 10.547 7.894 -6.533 1.00 96.81 94 ILE A N 1
ATOM 706 C CA . ILE A 1 94 ? 11.031 7.373 -5.250 1.00 96.81 94 ILE A CA 1
ATOM 707 C C . ILE A 1 94 ? 12.096 6.301 -5.489 1.00 96.81 94 ILE A C 1
ATOM 709 O O . ILE A 1 94 ? 13.173 6.373 -4.901 1.00 96.81 94 ILE A O 1
ATOM 713 N N . TYR A 1 95 ? 11.843 5.343 -6.382 1.00 97.19 95 TYR A N 1
ATOM 714 C CA . TYR A 1 95 ? 12.798 4.271 -6.654 1.00 97.19 95 TYR A CA 1
ATOM 715 C C . TYR A 1 95 ? 14.030 4.739 -7.437 1.00 97.19 95 TYR A C 1
ATOM 717 O O . TYR A 1 95 ? 15.089 4.145 -7.269 1.00 97.19 95 TYR A O 1
ATOM 725 N N . THR A 1 96 ? 13.950 5.836 -8.199 1.00 97.81 96 THR A N 1
ATOM 726 C CA . THR A 1 96 ? 15.142 6.509 -8.753 1.00 97.81 96 THR A CA 1
ATOM 727 C C . THR A 1 96 ? 16.023 7.058 -7.629 1.00 97.81 96 THR A C 1
ATOM 729 O O . THR A 1 96 ? 17.233 6.842 -7.631 1.00 97.81 96 THR A O 1
ATOM 732 N N . ALA A 1 97 ? 15.432 7.729 -6.633 1.00 97.44 97 ALA A N 1
ATOM 733 C CA . ALA A 1 97 ? 16.180 8.239 -5.483 1.00 97.44 97 ALA A CA 1
ATOM 734 C C . ALA A 1 97 ? 16.781 7.101 -4.642 1.00 97.44 97 ALA A C 1
ATOM 736 O O . ALA A 1 97 ? 17.938 7.184 -4.232 1.00 97.44 97 ALA A O 1
ATOM 737 N N . ILE A 1 98 ? 16.024 6.019 -4.433 1.00 97.38 98 ILE A N 1
ATOM 738 C CA . ILE A 1 98 ? 16.520 4.812 -3.762 1.00 97.38 98 ILE A CA 1
ATOM 739 C C . ILE A 1 98 ? 17.696 4.223 -4.544 1.00 97.38 98 ILE A C 1
ATOM 741 O O . ILE A 1 98 ? 18.754 4.039 -3.956 1.00 97.38 98 ILE A O 1
ATOM 745 N N . GLN A 1 99 ? 17.547 3.991 -5.853 1.00 96.94 99 GLN A N 1
ATOM 746 C CA . GLN A 1 99 ? 18.610 3.449 -6.705 1.00 96.94 99 GLN A CA 1
ATOM 747 C C . GLN A 1 99 ? 19.878 4.308 -6.638 1.00 96.94 99 GLN A C 1
ATOM 749 O O . GLN A 1 99 ? 20.973 3.765 -6.540 1.00 96.94 99 GLN A O 1
ATOM 754 N N . TYR A 1 100 ? 19.740 5.637 -6.632 1.00 96.75 100 TYR A N 1
ATOM 755 C CA . TYR A 1 100 ? 20.876 6.550 -6.503 1.00 96.75 100 TYR A CA 1
ATOM 756 C C . TYR A 1 100 ? 21.611 6.397 -5.162 1.00 96.75 100 TYR A C 1
ATOM 758 O O . TYR A 1 100 ? 22.838 6.382 -5.128 1.00 96.75 100 TYR A O 1
ATOM 766 N N . VAL A 1 101 ? 20.874 6.257 -4.054 1.00 97.25 101 VAL A N 1
ATOM 767 C CA . VAL A 1 101 ? 21.457 6.107 -2.708 1.00 97.25 101 VAL A CA 1
ATOM 768 C C . VAL A 1 101 ? 22.050 4.713 -2.488 1.00 97.25 101 VAL A C 1
ATOM 770 O O . VAL A 1 101 ? 23.056 4.577 -1.796 1.00 97.25 101 VAL A O 1
ATOM 773 N N . THR A 1 102 ? 21.436 3.673 -3.052 1.00 97.19 102 THR A N 1
ATOM 774 C CA . THR A 1 102 ? 21.822 2.273 -2.815 1.00 97.19 102 THR A CA 1
ATOM 775 C C . THR A 1 102 ? 22.765 1.716 -3.877 1.00 97.19 102 THR A C 1
ATOM 777 O O . THR A 1 102 ? 23.264 0.606 -3.717 1.00 97.19 102 THR A O 1
ATOM 780 N N . GLY A 1 103 ? 22.976 2.443 -4.977 1.00 95.50 103 GLY A N 1
ATOM 781 C CA . GLY A 1 103 ? 23.658 1.937 -6.169 1.00 95.50 103 GLY A CA 1
ATOM 782 C C . GLY A 1 103 ? 22.848 0.894 -6.949 1.00 95.50 103 GLY A C 1
ATOM 783 O O . GLY A 1 103 ? 23.391 0.260 -7.843 1.00 95.50 103 GLY A O 1
ATOM 784 N N . GLY A 1 104 ? 21.569 0.686 -6.611 1.00 94.06 104 GLY A N 1
ATOM 785 C CA . GLY A 1 104 ? 20.752 -0.405 -7.158 1.00 94.06 104 GLY A CA 1
ATOM 786 C C . GLY A 1 104 ? 21.012 -1.772 -6.513 1.00 94.06 104 GLY A C 1
ATOM 787 O O . GLY A 1 104 ? 20.379 -2.755 -6.893 1.00 94.06 104 GLY A O 1
ATOM 788 N N . GLU A 1 105 ? 21.882 -1.833 -5.504 1.00 95.00 105 GLU A N 1
ATOM 789 C CA . GLU A 1 105 ? 22.241 -3.071 -4.815 1.00 95.00 105 GLU A CA 1
ATOM 790 C C . GLU A 1 105 ? 21.212 -3.456 -3.743 1.00 95.00 105 GLU A C 1
ATOM 792 O O . GLU A 1 105 ? 20.681 -2.607 -3.015 1.00 95.00 105 GLU A O 1
ATOM 797 N N . VAL A 1 106 ? 20.965 -4.763 -3.606 1.00 94.69 106 VAL A N 1
ATOM 798 C CA . VAL A 1 106 ? 19.938 -5.306 -2.698 1.00 94.69 106 VAL A CA 1
ATOM 799 C C . VAL A 1 106 ? 20.278 -5.035 -1.235 1.00 94.69 106 VAL A C 1
ATOM 801 O O . VAL A 1 106 ? 19.419 -4.584 -0.483 1.00 94.69 106 VAL A O 1
ATOM 804 N N . TYR A 1 107 ? 21.521 -5.276 -0.813 1.00 95.06 107 TYR A N 1
ATOM 805 C CA . TYR A 1 107 ? 21.890 -5.160 0.601 1.00 95.06 107 TYR A CA 1
ATOM 806 C C . TYR A 1 107 ? 21.774 -3.715 1.133 1.00 95.06 107 TYR A C 1
ATOM 808 O O . TYR A 1 107 ? 21.081 -3.509 2.132 1.00 95.06 107 TYR A O 1
ATOM 816 N N . PRO A 1 108 ? 22.326 -2.676 0.468 1.00 96.62 108 PRO A N 1
ATOM 817 C CA . PRO A 1 108 ? 22.080 -1.291 0.872 1.00 96.62 108 PRO A CA 1
ATOM 818 C C . PRO A 1 108 ? 20.593 -0.912 0.841 1.00 96.62 108 PRO A C 1
ATOM 820 O O . PRO A 1 108 ? 20.131 -0.177 1.717 1.00 96.62 108 PRO A O 1
ATOM 823 N N . ALA A 1 109 ? 19.820 -1.441 -0.115 1.00 95.69 109 ALA A N 1
ATOM 824 C CA . ALA A 1 109 ? 18.376 -1.233 -0.155 1.00 95.69 109 ALA A CA 1
ATOM 825 C C . ALA A 1 109 ? 17.654 -1.871 1.040 1.00 95.69 109 ALA A C 1
ATOM 827 O O . ALA A 1 109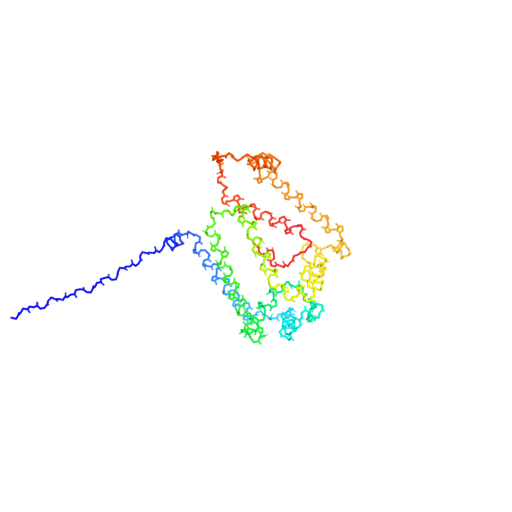 ? 16.777 -1.231 1.613 1.00 95.69 109 ALA A O 1
ATOM 828 N N . GLN A 1 110 ? 18.042 -3.073 1.478 1.00 95.50 110 GLN A N 1
ATOM 829 C CA . GLN A 1 110 ? 17.494 -3.706 2.685 1.00 95.50 110 GLN A CA 1
ATOM 830 C C . GLN A 1 110 ? 17.737 -2.848 3.931 1.00 95.50 110 GLN A C 1
ATOM 832 O O . GLN A 1 110 ? 16.817 -2.640 4.723 1.00 95.50 110 GLN A O 1
ATOM 837 N N . ILE A 1 111 ? 18.942 -2.290 4.079 1.00 96.75 111 ILE A N 1
ATOM 838 C CA . ILE A 1 111 ? 19.259 -1.373 5.182 1.00 96.75 111 ILE A CA 1
ATOM 839 C C . ILE A 1 111 ? 18.402 -0.106 5.085 1.00 96.75 111 ILE A C 1
ATOM 841 O O . ILE A 1 111 ? 17.775 0.285 6.070 1.00 96.75 111 ILE A O 1
ATOM 845 N N . LEU A 1 112 ? 18.281 0.503 3.905 1.00 96.75 112 LEU A N 1
ATOM 846 C CA . LEU A 1 112 ? 17.434 1.683 3.717 1.00 96.75 112 LEU A CA 1
ATOM 847 C C . LEU A 1 112 ? 15.962 1.394 4.052 1.00 96.75 112 LEU A C 1
ATOM 849 O O . LEU A 1 112 ? 15.344 2.146 4.806 1.00 96.75 112 LEU A O 1
ATOM 853 N N . PHE A 1 113 ? 15.408 0.289 3.549 1.00 95.19 113 PHE A N 1
ATOM 854 C CA . PHE A 1 113 ? 14.037 -0.117 3.853 1.00 95.19 113 PHE A CA 1
ATOM 855 C C . PHE A 1 113 ? 13.842 -0.452 5.332 1.00 95.19 113 PHE A C 1
ATOM 857 O O . PHE A 1 113 ? 12.784 -0.126 5.866 1.00 95.19 113 PHE A O 1
ATOM 864 N N . SER A 1 114 ? 14.840 -1.015 6.025 1.00 95.25 114 SER A N 1
ATOM 865 C CA . SER A 1 114 ? 14.754 -1.213 7.479 1.00 95.25 114 SER A CA 1
ATOM 866 C C . SER A 1 114 ? 14.638 0.109 8.235 1.00 95.25 114 SER A C 1
ATOM 868 O O . SER A 1 114 ? 13.809 0.229 9.134 1.00 95.25 114 SER A O 1
ATOM 870 N N . LEU A 1 115 ? 15.392 1.135 7.831 1.00 96.06 115 LEU A N 1
ATOM 871 C CA . LEU A 1 115 ? 15.316 2.457 8.450 1.00 96.06 115 LEU A CA 1
ATOM 872 C C . LEU A 1 115 ? 13.950 3.096 8.187 1.00 96.06 115 LEU A C 1
ATOM 874 O O . LEU A 1 115 ? 13.312 3.587 9.117 1.00 96.06 115 LEU A O 1
ATOM 878 N N . LEU A 1 116 ? 13.474 3.039 6.939 1.00 94.94 116 LEU A N 1
ATOM 879 C CA . LEU A 1 116 ? 12.149 3.540 6.566 1.00 94.94 116 LEU A CA 1
ATOM 880 C C . LEU A 1 116 ? 11.031 2.819 7.331 1.00 94.94 116 LEU A C 1
ATOM 882 O O . LEU A 1 116 ? 10.106 3.473 7.810 1.00 94.94 116 LEU A O 1
ATOM 886 N N . TYR A 1 117 ? 11.134 1.498 7.492 1.00 94.00 117 TYR A N 1
ATOM 887 C CA . TYR A 1 117 ? 10.193 0.696 8.273 1.00 94.00 117 TYR A CA 1
ATOM 888 C C . TYR A 1 117 ? 10.157 1.133 9.742 1.00 94.00 117 TYR A C 1
ATOM 890 O O . TYR A 1 117 ? 9.080 1.414 10.266 1.00 94.00 117 TYR A O 1
ATOM 898 N N . ILE A 1 118 ? 11.318 1.261 10.392 1.00 95.12 118 ILE A N 1
ATOM 899 C CA . ILE A 1 118 ? 11.402 1.655 11.806 1.00 95.12 118 ILE A CA 1
ATOM 900 C C . ILE A 1 118 ? 10.908 3.090 12.023 1.00 95.12 118 ILE A C 1
ATOM 902 O O . ILE A 1 118 ? 10.187 3.353 12.988 1.00 95.12 118 ILE A O 1
ATOM 906 N N . ILE A 1 119 ? 11.224 4.016 11.112 1.00 95.19 119 ILE A N 1
ATOM 907 C CA . ILE A 1 119 ? 10.687 5.384 11.145 1.00 95.19 119 ILE A CA 1
ATOM 908 C C . ILE A 1 119 ? 9.162 5.357 11.016 1.00 95.19 119 ILE A C 1
ATOM 910 O O . ILE A 1 119 ? 8.470 6.009 11.799 1.00 95.19 119 ILE A O 1
ATOM 914 N N . ASN A 1 120 ? 8.630 4.586 10.064 1.00 92.06 120 ASN A N 1
ATOM 915 C CA . ASN A 1 120 ? 7.192 4.449 9.867 1.00 92.06 120 ASN A CA 1
ATOM 916 C C . ASN A 1 120 ? 6.499 3.872 11.113 1.00 92.06 120 ASN A C 1
ATOM 918 O O . ASN A 1 120 ? 5.507 4.436 11.571 1.00 92.06 120 ASN A O 1
ATOM 922 N N . LEU A 1 121 ? 7.052 2.812 11.710 1.00 90.62 121 LEU A N 1
ATOM 923 C CA . LEU A 1 121 ? 6.556 2.248 12.968 1.00 90.62 121 LEU A CA 1
ATOM 924 C C . LEU A 1 121 ? 6.566 3.296 14.092 1.00 90.62 121 LEU A C 1
ATOM 926 O O . LEU A 1 121 ? 5.579 3.440 14.814 1.00 90.62 121 LEU A O 1
ATOM 930 N N . GLY A 1 122 ? 7.642 4.080 14.202 1.00 91.31 122 GLY A N 1
ATOM 931 C CA . GLY A 1 122 ? 7.744 5.180 15.160 1.00 91.31 122 GLY A CA 1
ATOM 932 C C . GLY A 1 122 ? 6.667 6.250 14.967 1.00 91.31 122 GLY A C 1
ATOM 933 O O . GLY A 1 122 ? 6.053 6.676 15.946 1.00 91.31 122 GLY A O 1
ATOM 934 N N . ILE A 1 123 ? 6.384 6.643 13.721 1.00 89.81 123 ILE A N 1
ATOM 935 C CA . ILE A 1 123 ? 5.308 7.590 13.387 1.00 89.81 123 ILE A CA 1
ATOM 936 C C . ILE A 1 123 ? 3.943 7.009 13.769 1.00 89.81 123 ILE A C 1
ATOM 938 O O . ILE A 1 123 ? 3.153 7.693 14.417 1.00 89.81 123 ILE A O 1
ATOM 942 N N . VAL A 1 124 ? 3.670 5.748 13.427 1.00 86.56 124 VAL A N 1
ATOM 943 C CA . VAL A 1 124 ? 2.404 5.071 13.754 1.00 86.56 124 VAL A CA 1
ATOM 944 C C . VAL A 1 124 ? 2.191 4.999 15.268 1.00 86.56 124 VAL A C 1
ATOM 946 O O . VAL A 1 124 ? 1.128 5.376 15.762 1.00 86.56 124 VAL A O 1
ATOM 949 N N . LEU A 1 125 ? 3.206 4.586 16.031 1.00 86.00 125 LEU A N 1
ATOM 950 C CA . LEU A 1 125 ? 3.126 4.533 17.493 1.00 86.00 125 LEU A CA 1
ATOM 951 C C . LEU A 1 125 ? 3.000 5.927 18.110 1.00 86.00 125 LEU A C 1
ATOM 953 O O . LEU A 1 125 ? 2.245 6.108 19.066 1.00 86.00 125 LEU A O 1
ATOM 957 N N . PHE A 1 126 ? 3.689 6.926 17.555 1.00 84.44 126 PHE A N 1
ATOM 958 C CA . PHE A 1 126 ? 3.537 8.317 17.973 1.00 84.44 126 PHE A CA 1
ATOM 959 C C . PHE A 1 126 ? 2.102 8.811 17.772 1.00 84.44 126 PHE A C 1
ATOM 961 O O . PHE A 1 126 ? 1.534 9.395 18.696 1.00 84.44 126 PHE A O 1
ATOM 968 N N . ILE A 1 127 ? 1.492 8.514 16.619 1.00 81.50 127 ILE A N 1
ATOM 969 C CA . ILE A 1 127 ? 0.079 8.803 16.354 1.00 81.50 127 ILE A CA 1
ATOM 970 C C . ILE A 1 127 ? -0.783 8.110 17.414 1.00 81.50 127 ILE A C 1
ATOM 972 O O . ILE A 1 127 ? -1.516 8.798 18.121 1.00 81.50 127 ILE A O 1
ATOM 976 N N . TYR A 1 128 ? -0.636 6.799 17.634 1.00 76.75 128 TYR A N 1
ATOM 977 C CA . TYR A 1 128 ? -1.411 6.064 18.648 1.00 76.75 128 TYR A CA 1
ATOM 978 C C . TYR A 1 128 ? -1.263 6.614 20.075 1.00 76.75 128 TYR A C 1
ATOM 980 O O . TYR A 1 128 ? -2.217 6.583 20.856 1.00 76.75 128 TYR A O 1
ATOM 988 N N . MET A 1 129 ? -0.087 7.130 20.437 1.00 76.75 129 MET A N 1
ATOM 989 C CA . MET A 1 129 ? 0.141 7.765 21.740 1.00 76.75 129 MET A CA 1
ATOM 990 C C . MET A 1 129 ? -0.500 9.152 21.856 1.00 76.75 129 MET A C 1
ATOM 992 O O . MET A 1 129 ? -0.769 9.587 22.976 1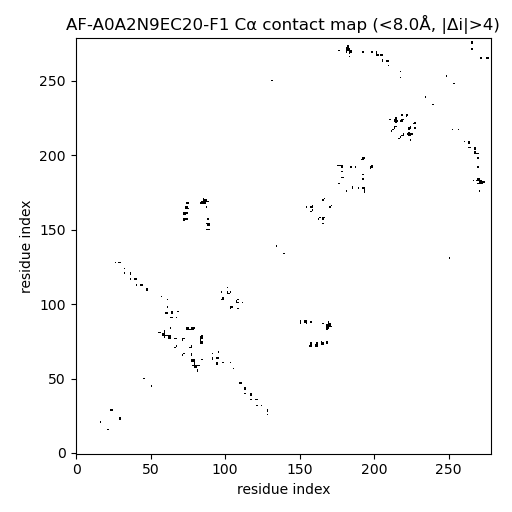.00 76.75 129 MET A O 1
ATOM 996 N N . LYS A 1 130 ? -0.721 9.837 20.730 1.00 74.94 130 LYS A N 1
ATOM 997 C CA . LYS A 1 130 ? -1.227 11.216 20.653 1.00 74.94 130 LYS A CA 1
ATOM 998 C C . LYS A 1 130 ? -2.689 11.336 20.235 1.00 74.94 130 LYS A C 1
ATOM 1000 O O . LYS A 1 130 ? -3.215 12.446 20.241 1.00 74.94 130 LYS A O 1
ATOM 1005 N N . THR A 1 131 ? -3.340 10.247 19.836 1.00 66.75 131 THR A N 1
ATOM 1006 C CA . THR A 1 131 ? -4.679 10.353 19.251 1.00 66.75 131 THR A CA 1
ATOM 1007 C C . THR A 1 131 ? -5.732 10.596 20.337 1.00 66.75 131 THR A C 1
ATOM 1009 O O . THR A 1 131 ? -6.192 9.651 20.967 1.00 66.75 131 THR A O 1
ATOM 1012 N N . ASP A 1 132 ? -6.133 11.861 20.488 1.00 55.41 132 ASP A N 1
ATOM 1013 C CA . ASP A 1 132 ? -7.431 12.305 21.034 1.00 55.41 132 ASP A CA 1
ATOM 1014 C C . ASP A 1 132 ? -8.223 13.127 19.984 1.00 55.41 132 ASP A C 1
ATOM 1016 O O . ASP A 1 132 ? -9.170 13.843 20.306 1.00 55.41 132 ASP A O 1
ATOM 1020 N N . VAL A 1 133 ? -7.841 13.061 18.700 1.00 54.62 133 VAL A N 1
ATOM 1021 C CA . VAL A 1 133 ? -8.396 13.926 17.647 1.00 54.62 133 VAL A CA 1
ATOM 1022 C C . VAL A 1 133 ? -8.721 13.110 16.398 1.00 54.62 133 VAL A C 1
ATOM 1024 O O . VAL A 1 133 ? -7.834 12.563 15.749 1.00 54.62 133 VAL A O 1
ATOM 1027 N N . GLY A 1 134 ? -10.008 13.043 16.053 1.00 57.94 134 GLY A N 1
ATOM 1028 C CA . GLY A 1 134 ? -10.457 12.623 14.728 1.00 57.94 134 GLY A CA 1
ATOM 1029 C C . GLY A 1 134 ? -10.365 13.794 13.752 1.00 57.94 134 GLY A C 1
ATOM 1030 O O . GLY A 1 134 ? -10.688 14.924 14.117 1.00 57.94 134 GLY A O 1
ATOM 1031 N N . MET A 1 135 ? -9.934 13.539 12.515 1.00 65.94 135 MET A N 1
ATOM 1032 C CA . MET A 1 135 ? -10.065 14.542 11.456 1.00 65.94 135 MET A CA 1
ATOM 1033 C C . MET A 1 135 ? -11.546 14.760 11.149 1.00 65.94 135 MET A C 1
ATOM 1035 O O . MET A 1 135 ? -12.325 13.806 11.073 1.00 65.94 135 MET A O 1
ATOM 1039 N N . ASP A 1 136 ? -11.933 16.013 10.949 1.00 75.00 136 ASP A N 1
ATOM 1040 C CA . ASP A 1 136 ? -13.254 16.343 10.443 1.00 75.00 136 ASP A CA 1
ATOM 1041 C C . ASP A 1 136 ? -13.374 15.982 8.950 1.00 75.00 136 ASP A C 1
ATOM 1043 O O . ASP A 1 136 ? -12.394 15.688 8.261 1.00 75.00 136 ASP A O 1
ATOM 1047 N N . ILE A 1 137 ? -14.602 15.999 8.426 1.00 79.25 137 ILE A N 1
ATOM 1048 C CA . ILE A 1 137 ? -14.865 15.643 7.023 1.00 79.25 137 ILE A CA 1
ATOM 1049 C C . ILE A 1 137 ? -14.099 16.576 6.072 1.00 79.25 137 ILE A C 1
ATOM 1051 O O . ILE A 1 137 ? -13.582 16.118 5.055 1.00 79.25 137 ILE A O 1
ATOM 1055 N N . SER A 1 138 ? -13.986 17.865 6.415 1.00 78.94 138 SER A N 1
ATOM 1056 C CA . SER A 1 138 ? -13.221 18.836 5.627 1.00 78.94 138 SER A CA 1
ATOM 1057 C C . SER A 1 138 ? -11.737 18.471 5.578 1.00 78.94 138 SER A C 1
ATOM 1059 O O . SER A 1 138 ? -11.153 18.423 4.495 1.00 78.94 138 SER A O 1
ATOM 1061 N N . GLY A 1 139 ? -11.139 18.119 6.722 1.00 81.81 139 GLY A N 1
ATOM 1062 C CA . GLY A 1 139 ? -9.769 17.625 6.806 1.00 81.81 139 GLY A CA 1
ATOM 1063 C C . GLY A 1 139 ? -9.545 16.357 5.983 1.00 81.81 139 GLY A C 1
ATOM 1064 O O . GLY A 1 139 ? -8.564 16.281 5.246 1.00 81.81 139 GLY A O 1
ATOM 1065 N N . VAL A 1 140 ? -10.478 15.398 6.023 1.00 83.50 140 VAL A N 1
ATOM 1066 C CA . VAL A 1 140 ? -10.422 14.185 5.183 1.00 83.50 140 VAL A CA 1
ATOM 1067 C C . VAL A 1 140 ? -10.459 14.541 3.695 1.00 83.50 140 VAL A C 1
ATOM 1069 O O . VAL A 1 140 ? -9.609 14.073 2.938 1.00 83.50 140 VAL A O 1
ATOM 1072 N N . ILE A 1 141 ? -11.402 15.385 3.265 1.00 89.06 141 ILE A N 1
ATOM 1073 C CA . ILE A 1 141 ? -11.515 15.812 1.861 1.00 89.06 141 ILE A CA 1
ATOM 1074 C C . ILE A 1 141 ? -10.246 16.544 1.420 1.00 89.06 141 ILE A C 1
ATOM 1076 O O . ILE A 1 141 ? -9.718 16.252 0.350 1.00 89.06 141 ILE A O 1
ATOM 1080 N N . SER A 1 142 ? -9.733 17.454 2.248 1.00 89.06 142 SER A N 1
ATOM 1081 C CA . SER A 1 142 ? -8.502 18.198 1.979 1.00 89.06 142 SER A CA 1
ATOM 1082 C C . SER A 1 142 ? -7.293 17.266 1.847 1.00 89.06 142 SER A C 1
A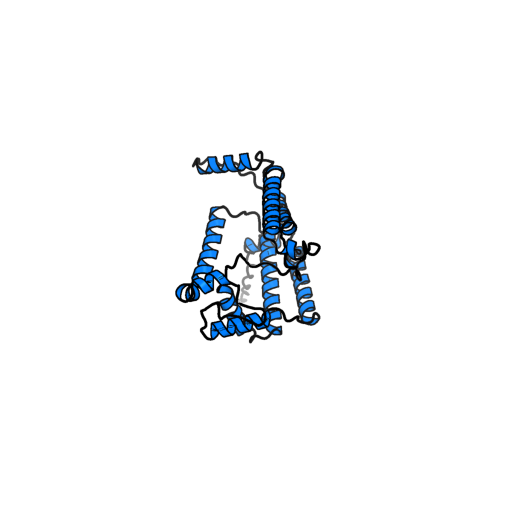TOM 1084 O O . SER A 1 142 ? -6.528 17.383 0.890 1.00 89.06 142 SER A O 1
ATOM 1086 N N . ALA A 1 143 ? -7.156 16.273 2.732 1.00 87.12 143 ALA A N 1
ATOM 1087 C CA . ALA A 1 143 ? -6.087 15.278 2.663 1.00 87.12 143 ALA A CA 1
ATOM 1088 C C . ALA A 1 143 ? -6.179 14.414 1.393 1.00 87.12 143 ALA A C 1
ATOM 1090 O O . ALA A 1 143 ? -5.173 14.209 0.712 1.00 87.12 143 ALA A O 1
ATOM 1091 N N . LEU A 1 144 ? -7.382 13.948 1.037 1.00 90.81 144 LEU A N 1
ATOM 1092 C CA . LEU A 1 144 ? -7.615 13.184 -0.192 1.00 90.81 144 LEU A CA 1
ATOM 1093 C C . LEU A 1 144 ? -7.346 14.025 -1.446 1.00 90.81 144 LEU A C 1
ATOM 1095 O O . LEU A 1 144 ? -6.719 13.538 -2.386 1.00 90.81 144 LEU A O 1
ATOM 1099 N N . ALA A 1 145 ? -7.770 15.290 -1.454 1.00 93.06 145 ALA A N 1
ATOM 1100 C CA . ALA A 1 145 ? -7.501 16.225 -2.542 1.00 93.06 145 ALA A CA 1
ATOM 1101 C C . ALA A 1 145 ? -5.999 16.507 -2.677 1.00 93.06 145 ALA A C 1
ATOM 1103 O O . ALA A 1 145 ? -5.472 16.493 -3.788 1.00 93.06 145 ALA A O 1
ATOM 1104 N N . GLY A 1 146 ? -5.294 16.687 -1.558 1.00 94.81 146 GLY A N 1
ATOM 1105 C CA . GLY A 1 146 ? -3.840 16.823 -1.529 1.00 94.81 146 GLY A CA 1
ATOM 1106 C C . GLY A 1 146 ? -3.138 15.589 -2.096 1.00 94.81 146 GLY A C 1
ATOM 1107 O O . GLY A 1 146 ? -2.275 15.718 -2.964 1.00 94.81 146 GLY A O 1
ATOM 1108 N N . ALA A 1 147 ? -3.552 14.387 -1.685 1.00 92.62 147 ALA A N 1
ATOM 1109 C CA . ALA A 1 147 ? -3.017 13.138 -2.222 1.00 92.62 147 ALA A CA 1
ATOM 1110 C C . ALA A 1 147 ? -3.266 13.014 -3.735 1.00 92.62 147 ALA A C 1
ATOM 1112 O O . ALA A 1 147 ? -2.342 12.691 -4.484 1.00 92.62 147 ALA A O 1
ATOM 1113 N N . ALA A 1 148 ? -4.480 13.322 -4.201 1.00 93.19 148 ALA A N 1
ATOM 1114 C CA . ALA A 1 148 ? -4.823 13.304 -5.621 1.00 93.19 148 ALA A CA 1
ATOM 1115 C C . ALA A 1 148 ? -3.998 14.319 -6.427 1.00 93.19 148 ALA A C 1
ATOM 1117 O O . ALA A 1 148 ? -3.466 13.977 -7.483 1.00 93.19 148 ALA A O 1
ATOM 1118 N N . LEU A 1 149 ? -3.830 15.540 -5.911 1.00 95.94 149 LEU A N 1
ATOM 1119 C CA . LEU A 1 149 ? -3.016 16.575 -6.544 1.00 95.94 149 LEU A CA 1
ATOM 1120 C C . LEU A 1 149 ? -1.561 16.122 -6.693 1.00 95.94 149 LEU A C 1
ATOM 1122 O O . LEU A 1 149 ? -0.997 16.246 -7.778 1.00 95.94 149 LEU A O 1
ATOM 1126 N N . VAL A 1 150 ? -0.966 15.545 -5.645 1.00 95.06 150 VAL A N 1
ATOM 1127 C CA . VAL A 1 150 ? 0.400 15.002 -5.708 1.00 95.06 150 VAL A CA 1
ATOM 1128 C C . VAL A 1 150 ? 0.508 13.911 -6.777 1.00 95.06 150 VAL A C 1
ATOM 1130 O O . VAL A 1 150 ? 1.447 13.936 -7.572 1.00 95.06 150 VAL A O 1
ATOM 1133 N N . GLN A 1 151 ? -0.461 12.990 -6.860 1.00 94.25 151 GLN A N 1
ATOM 1134 C CA . GLN A 1 151 ? -0.467 11.952 -7.901 1.00 94.25 151 GLN A CA 1
ATOM 1135 C C . GLN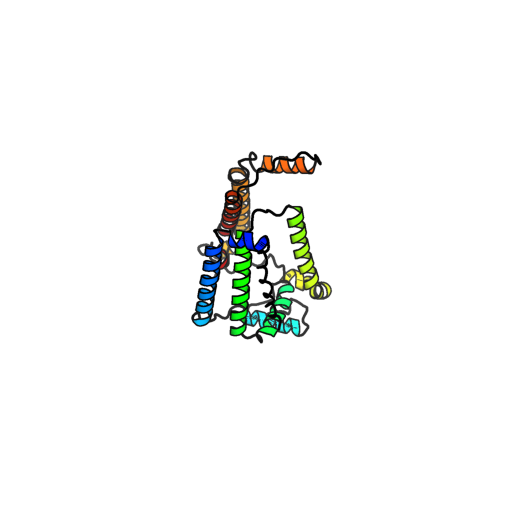 A 1 151 ? -0.547 12.547 -9.315 1.00 94.25 151 GLN A C 1
ATOM 1137 O O . GLN A 1 151 ? 0.184 12.103 -10.200 1.00 94.25 151 GLN A O 1
ATOM 1142 N N . ILE A 1 152 ? -1.380 13.572 -9.525 1.00 94.62 152 ILE A N 1
ATOM 1143 C CA . ILE A 1 152 ? -1.509 14.261 -10.819 1.00 94.62 152 ILE A CA 1
ATOM 1144 C C . ILE A 1 152 ? -0.205 14.971 -11.190 1.00 94.62 152 ILE A C 1
ATOM 1146 O O . ILE A 1 152 ? 0.268 14.819 -12.314 1.00 94.62 152 ILE A O 1
ATOM 1150 N N . LEU A 1 153 ? 0.395 15.715 -10.256 1.00 96.50 153 LEU A N 1
ATOM 1151 C CA . LEU A 1 153 ? 1.631 16.463 -10.503 1.00 96.50 153 LEU A CA 1
ATOM 1152 C C . LEU A 1 153 ? 2.797 15.533 -10.851 1.00 96.50 153 LEU A C 1
ATOM 1154 O O . LEU A 1 153 ? 3.514 15.786 -11.816 1.00 96.50 153 LEU A O 1
ATOM 1158 N N . LEU A 1 154 ? 2.954 14.430 -10.115 1.00 96.38 154 LEU A N 1
ATOM 1159 C CA . LEU A 1 154 ? 3.981 13.428 -10.410 1.00 96.38 154 LEU A CA 1
ATOM 1160 C C . LEU A 1 154 ? 3.679 12.671 -11.713 1.00 96.38 154 LEU A C 1
ATOM 1162 O O . LEU A 1 154 ? 4.591 12.323 -12.456 1.00 96.38 154 LEU A O 1
ATOM 1166 N N . GLY A 1 155 ? 2.405 12.419 -12.020 1.00 96.38 155 GLY A N 1
ATOM 1167 C CA . GLY A 1 155 ? 1.979 11.764 -13.257 1.00 96.38 155 GLY A CA 1
ATOM 1168 C C . GLY A 1 155 ? 2.059 12.644 -14.505 1.00 96.38 155 GLY A C 1
ATOM 1169 O O . GLY A 1 155 ? 2.017 12.115 -15.614 1.00 96.38 155 GLY A O 1
ATOM 1170 N N . LEU A 1 156 ? 2.190 13.965 -14.354 1.00 96.56 156 LEU A N 1
ATOM 1171 C CA . LEU A 1 156 ? 2.018 14.937 -15.435 1.00 96.56 156 LEU A CA 1
ATOM 1172 C C . LEU A 1 156 ? 2.857 14.642 -16.696 1.00 96.56 156 LEU A C 1
ATOM 1174 O O . LEU A 1 156 ? 2.280 14.669 -17.786 1.00 96.56 156 LEU A O 1
ATOM 1178 N N . PRO A 1 157 ? 4.156 14.276 -16.610 1.00 96.19 157 PRO A N 1
ATOM 1179 C CA . PRO A 1 157 ? 4.951 13.964 -17.804 1.00 96.19 157 PRO A CA 1
ATOM 1180 C C . PRO A 1 157 ? 4.414 12.770 -18.606 1.00 96.19 157 PRO A C 1
ATOM 1182 O O . PRO A 1 157 ? 4.552 12.726 -19.828 1.00 96.19 157 PRO A O 1
ATOM 1185 N N . PHE A 1 158 ? 3.782 11.811 -17.932 1.00 97.06 158 PHE A N 1
ATOM 1186 C CA . PHE A 1 158 ? 3.198 10.614 -18.538 1.00 97.06 158 PHE A CA 1
ATOM 1187 C C . PHE A 1 158 ? 1.781 10.877 -19.044 1.00 97.06 158 PHE A C 1
ATOM 1189 O O . PHE A 1 158 ? 1.404 10.384 -20.100 1.00 97.06 158 PHE A O 1
ATOM 1196 N N . ILE A 1 159 ? 1.009 11.698 -18.328 1.00 96.69 159 ILE A N 1
ATOM 1197 C CA . ILE A 1 159 ? -0.345 12.096 -18.732 1.00 96.69 159 ILE A CA 1
ATOM 1198 C C . ILE A 1 159 ? -0.305 12.934 -20.013 1.00 96.69 159 ILE A C 1
ATOM 1200 O O . ILE A 1 159 ? -1.132 12.732 -20.894 1.00 96.69 159 ILE A O 1
ATOM 1204 N N . ILE A 1 160 ? 0.652 13.859 -20.136 1.00 96.69 160 ILE A N 1
ATOM 1205 C CA . ILE A 1 160 ? 0.765 14.717 -21.325 1.00 96.69 160 ILE A CA 1
ATOM 1206 C C . ILE A 1 160 ? 1.266 13.926 -22.541 1.00 96.69 160 ILE A C 1
ATOM 1208 O O . ILE A 1 160 ? 0.828 14.189 -23.656 1.00 96.69 160 ILE A O 1
ATOM 1212 N N . SER A 1 161 ? 2.172 12.964 -22.342 1.00 96.31 161 SER A N 1
ATOM 1213 C CA . SER A 1 161 ? 2.777 12.207 -23.447 1.00 96.31 161 SER A CA 1
ATOM 1214 C C . SER A 1 161 ? 1.968 10.970 -23.856 1.00 96.31 161 SER A C 1
ATOM 1216 O O . SER A 1 161 ? 1.715 10.775 -25.040 1.00 96.31 161 SER A O 1
ATOM 1218 N N . HIS A 1 162 ? 1.532 10.151 -22.892 1.00 97.19 162 HIS A N 1
ATOM 1219 C CA . HIS A 1 162 ? 0.866 8.862 -23.114 1.00 97.19 162 HIS A CA 1
ATOM 1220 C C . HIS A 1 162 ? -0.271 8.622 -22.093 1.00 97.19 162 HIS A C 1
ATOM 1222 O O . HIS A 1 162 ? -0.210 7.680 -21.292 1.00 97.19 162 HIS A O 1
ATOM 1228 N N . PRO A 1 163 ? -1.352 9.431 -22.108 1.00 96.44 163 PRO A N 1
ATOM 1229 C CA . PRO A 1 163 ? -2.389 9.408 -21.069 1.00 96.44 163 PRO A CA 1
ATOM 1230 C C . PRO A 1 163 ? -3.069 8.045 -20.923 1.00 96.44 163 PRO A C 1
ATOM 1232 O O . PRO A 1 163 ? -3.287 7.568 -19.810 1.00 96.44 163 PRO A O 1
ATOM 1235 N N . VAL A 1 164 ? -3.381 7.391 -22.046 1.00 96.38 164 VAL A N 1
ATOM 1236 C CA . VAL A 1 164 ? -4.060 6.088 -22.045 1.00 96.38 164 VAL A CA 1
ATOM 1237 C C . VAL A 1 164 ? -3.157 5.005 -21.459 1.00 96.38 164 VAL A C 1
ATOM 1239 O O . VAL A 1 164 ? -3.607 4.230 -20.614 1.00 96.38 164 VAL A O 1
ATOM 1242 N N . ALA A 1 165 ? -1.881 4.967 -21.855 1.00 96.38 165 ALA A N 1
ATOM 1243 C CA . ALA A 1 165 ? -0.920 4.005 -21.322 1.00 96.38 165 ALA A CA 1
ATOM 1244 C C . ALA A 1 165 ? -0.714 4.209 -19.817 1.00 96.38 165 ALA A C 1
ATOM 1246 O O . ALA A 1 165 ? -0.773 3.244 -19.056 1.00 96.38 165 ALA A O 1
ATOM 1247 N N . TYR A 1 166 ? -0.562 5.461 -19.374 1.00 96.75 166 TYR A N 1
ATOM 1248 C CA . TYR A 1 166 ? -0.410 5.791 -17.960 1.00 96.75 166 TYR A CA 1
ATOM 1249 C C . TYR A 1 166 ? -1.616 5.334 -17.132 1.00 96.75 166 TYR A C 1
ATOM 1251 O O . TYR A 1 166 ? -1.466 4.530 -16.211 1.00 96.75 166 TYR A O 1
ATOM 1259 N N . ILE A 1 167 ? -2.826 5.785 -17.484 1.00 94.88 167 ILE A N 1
ATOM 1260 C CA . ILE A 1 167 ? -4.033 5.502 -16.696 1.00 94.88 167 ILE A CA 1
ATOM 1261 C C . ILE A 1 167 ? -4.364 4.005 -16.696 1.00 94.88 167 ILE A C 1
ATOM 1263 O O . ILE A 1 167 ? -4.620 3.434 -15.635 1.00 94.88 167 ILE A O 1
ATOM 1267 N N . SER A 1 168 ? -4.302 3.341 -17.854 1.00 94.25 168 SER A N 1
ATOM 1268 C CA . SER A 1 168 ? -4.648 1.915 -17.966 1.00 94.25 168 SER A CA 1
ATOM 1269 C C . SER A 1 168 ? -3.666 0.977 -17.255 1.00 94.25 168 SER A C 1
ATOM 1271 O O . SER A 1 168 ? -4.045 -0.142 -16.898 1.00 94.25 168 SER A O 1
ATOM 1273 N N . ARG A 1 169 ? -2.417 1.406 -17.028 1.00 94.19 169 ARG A N 1
ATOM 1274 C CA . ARG A 1 169 ? -1.386 0.618 -16.334 1.00 94.19 169 ARG A CA 1
ATOM 1275 C C . ARG A 1 169 ? -1.308 0.954 -14.846 1.00 94.19 169 ARG A C 1
ATOM 1277 O O . ARG A 1 169 ? -1.443 0.047 -14.017 1.00 94.19 169 ARG A O 1
ATOM 1284 N N . ALA A 1 170 ? -1.152 2.233 -14.504 1.00 94.00 170 ALA A N 1
ATOM 1285 C CA . ALA A 1 170 ? -1.021 2.692 -13.121 1.00 94.00 170 ALA A CA 1
ATOM 1286 C C . ALA A 1 170 ? -2.303 2.461 -12.303 1.00 94.00 170 ALA A C 1
ATOM 1288 O O . ALA A 1 170 ? -2.230 2.070 -11.139 1.00 94.00 170 ALA A O 1
ATOM 1289 N N . PHE A 1 171 ? -3.476 2.624 -12.924 1.00 93.06 171 PHE A N 1
ATOM 1290 C CA . PHE A 1 171 ? -4.784 2.520 -12.265 1.00 93.06 171 PHE A CA 1
ATOM 1291 C C . PHE A 1 171 ? -5.630 1.368 -12.830 1.00 93.06 171 PHE A C 1
ATOM 1293 O O . PHE A 1 171 ? -6.838 1.488 -13.030 1.00 93.06 171 PHE A O 1
ATOM 1300 N N . ASN A 1 172 ? -4.999 0.217 -13.086 1.00 89.75 172 ASN A N 1
ATOM 1301 C CA . ASN A 1 172 ? -5.707 -0.971 -13.560 1.00 89.75 172 ASN A CA 1
ATOM 1302 C C . ASN A 1 172 ? -6.477 -1.666 -12.424 1.00 89.75 172 ASN A C 1
ATOM 1304 O O . ASN A 1 172 ? -5.923 -2.477 -11.677 1.00 89.75 172 ASN A O 1
ATOM 1308 N N . LEU A 1 173 ? -7.775 -1.383 -12.338 1.00 84.62 173 LEU A N 1
ATOM 1309 C CA . LEU A 1 173 ? -8.693 -2.015 -11.384 1.00 84.62 173 LEU A CA 1
ATOM 1310 C C . LEU A 1 173 ? -9.151 -3.424 -11.808 1.00 84.62 173 LEU A C 1
ATOM 1312 O O . LEU A 1 173 ? -9.856 -4.092 -11.059 1.00 84.62 173 LEU A O 1
ATOM 1316 N N . GLY A 1 174 ? -8.763 -3.885 -13.001 1.00 84.25 174 GLY A N 1
ATOM 1317 C CA . GLY A 1 174 ? -9.087 -5.216 -13.520 1.00 84.25 174 GLY A CA 1
ATOM 1318 C C . GLY A 1 174 ? -8.083 -6.305 -13.136 1.00 84.25 174 GLY A C 1
ATOM 1319 O O . GLY A 1 174 ? -8.273 -7.456 -13.522 1.00 84.25 174 GLY A O 1
ATOM 1320 N N . ARG A 1 175 ? -7.009 -5.972 -12.406 1.00 86.69 175 ARG A N 1
ATOM 1321 C CA . ARG A 1 175 ? -6.015 -6.959 -11.962 1.00 86.69 175 ARG A CA 1
ATOM 1322 C C . ARG A 1 175 ? -6.630 -7.933 -10.962 1.00 86.69 175 ARG A C 1
ATOM 1324 O O . ARG A 1 175 ? -7.261 -7.533 -9.987 1.00 86.69 175 ARG A O 1
ATOM 1331 N N . VAL A 1 176 ? -6.390 -9.217 -11.193 1.00 85.69 176 VAL A N 1
ATOM 1332 C CA . VAL A 1 176 ? -6.849 -10.308 -10.333 1.00 85.69 176 VAL A CA 1
ATOM 1333 C C . VAL A 1 176 ? -5.625 -11.003 -9.754 1.00 85.69 176 VAL A C 1
ATOM 1335 O O . VAL A 1 176 ? -4.662 -11.270 -10.471 1.00 85.69 176 VAL A O 1
ATOM 1338 N N . PHE A 1 177 ? -5.653 -11.280 -8.451 1.00 84.50 177 PHE A N 1
ATOM 1339 C CA . PHE A 1 177 ? -4.609 -12.074 -7.811 1.00 84.50 177 PHE A CA 1
ATOM 1340 C C . PHE A 1 177 ? -4.586 -13.478 -8.403 1.00 84.50 177 PHE A C 1
ATOM 1342 O O . PHE A 1 177 ? -5.631 -14.103 -8.580 1.00 84.50 177 PHE A O 1
ATOM 1349 N N . ILE A 1 178 ? -3.391 -13.992 -8.666 1.00 86.00 178 ILE A N 1
ATOM 1350 C CA . ILE A 1 178 ? -3.239 -15.384 -9.073 1.00 86.00 178 ILE A CA 1
ATOM 1351 C C . ILE A 1 178 ? -3.549 -16.300 -7.891 1.00 86.00 178 ILE A C 1
ATOM 1353 O O . ILE A 1 178 ? -3.021 -16.124 -6.791 1.00 86.00 178 ILE A O 1
ATOM 1357 N N . HIS A 1 179 ? -4.414 -17.288 -8.125 1.00 90.38 179 HIS A N 1
ATOM 1358 C CA . HIS A 1 179 ? -4.896 -18.210 -7.095 1.00 90.38 179 HIS A CA 1
ATOM 1359 C C . HIS A 1 179 ? -3.747 -18.951 -6.385 1.00 90.38 179 HIS A C 1
ATOM 1361 O O . HIS A 1 179 ? -3.834 -19.296 -5.204 1.00 90.38 179 HIS A O 1
ATOM 1367 N N . PHE A 1 180 ? -2.624 -19.147 -7.083 1.00 88.25 180 PHE A N 1
ATOM 1368 C CA . PHE A 1 180 ? -1.413 -19.736 -6.524 1.00 88.25 180 PHE A CA 1
ATOM 1369 C C . PHE A 1 180 ? -0.918 -19.015 -5.255 1.00 88.25 180 PHE A C 1
ATOM 1371 O O . PHE A 1 180 ? -0.651 -19.690 -4.261 1.00 88.25 180 PHE A O 1
ATOM 1378 N N . TRP A 1 181 ? -0.909 -17.679 -5.233 1.00 85.56 181 TRP A N 1
ATOM 1379 C CA . TRP A 1 181 ? -0.453 -16.882 -4.083 1.00 85.56 181 TRP A CA 1
ATOM 1380 C C . TRP A 1 181 ? -1.580 -16.455 -3.135 1.00 85.56 181 TRP A C 1
ATOM 1382 O O . TRP A 1 181 ? -1.371 -15.588 -2.286 1.00 85.56 181 TRP A O 1
ATOM 1392 N N . SER A 1 182 ? -2.789 -17.007 -3.282 1.00 88.69 182 SER A N 1
ATOM 1393 C CA . SER A 1 182 ? -3.895 -16.621 -2.409 1.00 88.69 182 SER A CA 1
ATOM 1394 C C . SER A 1 182 ? -3.798 -17.229 -1.013 1.00 88.69 182 SER A C 1
ATOM 1396 O O . SER A 1 182 ? -3.360 -18.365 -0.859 1.00 88.69 182 SER A O 1
ATOM 1398 N N . VAL A 1 183 ? -4.251 -16.470 -0.010 1.00 86.62 183 VAL A N 1
ATOM 1399 C CA . VAL A 1 183 ? -4.267 -16.882 1.402 1.00 86.62 183 VAL A CA 1
ATOM 1400 C C . VAL A 1 183 ? -5.698 -17.148 1.896 1.00 86.62 183 VAL A C 1
ATOM 1402 O O . VAL A 1 183 ? -6.016 -18.284 2.227 1.00 86.62 183 VAL A O 1
ATOM 1405 N N . ASN A 1 184 ? -6.589 -16.146 1.890 1.00 89.81 184 ASN A N 1
ATOM 1406 C CA . ASN A 1 184 ? -7.931 -16.231 2.500 1.00 89.81 184 ASN A CA 1
ATOM 1407 C C . ASN A 1 184 ? -8.821 -17.349 1.940 1.00 89.81 184 ASN A C 1
ATOM 1409 O O . ASN A 1 184 ? -9.455 -18.083 2.691 1.00 89.81 184 ASN A O 1
ATOM 1413 N N . PHE A 1 185 ? -8.886 -17.469 0.614 1.00 91.38 185 PHE A N 1
ATOM 1414 C CA . PHE A 1 185 ? -9.797 -18.387 -0.076 1.00 91.38 185 PHE A CA 1
ATOM 1415 C C . PHE A 1 185 ? -9.038 -19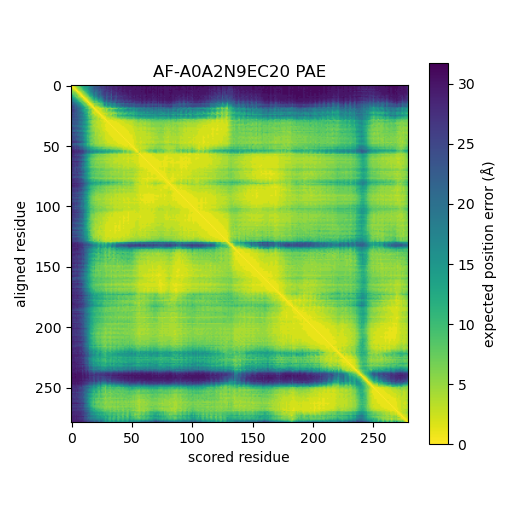.443 -0.882 1.00 91.38 185 PHE A C 1
ATOM 1417 O O . PHE A 1 185 ? -9.506 -19.892 -1.923 1.00 91.38 185 PHE A O 1
ATOM 1424 N N . LYS A 1 186 ? -7.865 -19.867 -0.394 1.00 91.31 186 LYS A N 1
ATOM 1425 C CA . LYS A 1 186 ? -6.999 -20.845 -1.076 1.00 91.31 186 LYS A CA 1
ATOM 1426 C C . LYS A 1 186 ? -7.654 -22.216 -1.304 1.00 91.31 186 LYS A C 1
ATOM 1428 O O . LYS A 1 186 ? -7.246 -22.966 -2.184 1.00 91.31 186 LYS A O 1
ATOM 1433 N N . PHE A 1 187 ? -8.655 -22.551 -0.494 1.00 93.75 187 PHE A N 1
ATOM 1434 C CA . PHE A 1 187 ? -9.425 -23.792 -0.596 1.00 93.75 187 PHE A CA 1
ATOM 1435 C C . PHE A 1 187 ? -10.472 -23.771 -1.725 1.00 93.75 187 PHE A C 1
ATOM 1437 O O . PHE A 1 187 ? -11.065 -24.806 -2.026 1.00 93.75 187 PHE A O 1
ATOM 1444 N N . ILE A 1 188 ? -10.730 -22.611 -2.335 1.00 95.12 188 ILE A N 1
ATOM 1445 C CA . ILE A 1 188 ? -11.692 -22.463 -3.428 1.00 95.12 188 ILE A CA 1
ATOM 1446 C C . ILE A 1 188 ? -11.033 -22.864 -4.758 1.00 95.12 188 ILE A C 1
ATOM 1448 O O . ILE A 1 188 ? -9.909 -22.452 -5.022 1.00 95.12 188 ILE A O 1
ATOM 1452 N N . PRO A 1 189 ? -11.708 -23.624 -5.642 1.00 95.81 189 PRO A N 1
ATOM 1453 C CA . PRO A 1 189 ? -11.167 -23.933 -6.962 1.00 95.81 189 PRO A CA 1
ATOM 1454 C C . PRO A 1 189 ? -10.844 -22.671 -7.769 1.00 95.81 189 PRO A C 1
ATOM 1456 O O . PRO A 1 189 ? -11.628 -21.721 -7.790 1.00 95.81 189 PRO A O 1
ATOM 1459 N N . GLU A 1 190 ? -9.729 -22.693 -8.501 1.00 95.62 190 GLU A N 1
ATOM 1460 C CA . GLU A 1 190 ? -9.244 -21.541 -9.271 1.00 95.62 190 GLU A CA 1
ATOM 1461 C C . GLU A 1 190 ? -10.304 -20.902 -10.190 1.00 95.62 190 GLU A C 1
ATOM 1463 O O . GLU A 1 190 ? -10.437 -19.678 -10.131 1.00 95.62 190 GLU A O 1
ATOM 1468 N N . PRO A 1 191 ? -11.126 -21.661 -10.954 1.00 95.88 191 PRO A N 1
ATOM 1469 C CA . PRO A 1 191 ? -12.155 -21.063 -11.808 1.00 95.88 191 PRO A CA 1
ATOM 1470 C C . PRO A 1 191 ? -13.179 -20.230 -11.029 1.00 95.88 191 PRO A C 1
ATOM 1472 O O . PRO A 1 191 ? -13.609 -19.178 -11.500 1.00 95.88 191 PRO A O 1
ATOM 1475 N N . LEU A 1 192 ? -13.542 -20.667 -9.818 1.00 95.38 192 LEU A N 1
ATOM 1476 C CA . LEU A 1 192 ? -14.462 -19.927 -8.957 1.00 95.38 192 LEU A CA 1
ATOM 1477 C C . LEU A 1 192 ? -13.754 -18.737 -8.303 1.00 95.38 192 LEU A C 1
ATOM 1479 O O . LEU A 1 192 ? -14.317 -17.647 -8.232 1.00 95.38 192 LEU A O 1
ATOM 1483 N N . PHE A 1 193 ? -12.502 -18.919 -7.885 1.00 95.12 193 PHE A N 1
ATOM 1484 C CA . PHE A 1 193 ? -11.705 -17.874 -7.256 1.00 95.12 193 PHE A CA 1
ATOM 1485 C C . PHE A 1 193 ? -11.511 -16.655 -8.172 1.00 95.12 193 PHE A C 1
ATOM 1487 O O . PHE A 1 193 ? -11.686 -15.511 -7.742 1.00 95.12 193 PHE A O 1
ATOM 1494 N N . VAL A 1 194 ? -11.177 -16.868 -9.448 1.00 94.12 194 VAL A N 1
ATOM 1495 C CA . VAL A 1 194 ? -10.950 -15.763 -10.399 1.00 94.12 194 VAL A CA 1
ATOM 1496 C C . VAL A 1 194 ? -12.248 -15.151 -10.937 1.00 94.12 194 VAL A C 1
ATOM 1498 O O . VAL A 1 194 ? -12.210 -14.043 -11.477 1.00 94.12 194 VAL A O 1
ATOM 1501 N N . SER A 1 195 ? -13.389 -15.820 -10.745 1.00 95.25 195 SER A N 1
ATOM 1502 C CA . SER A 1 195 ? -14.696 -15.390 -11.253 1.00 95.25 195 SER A CA 1
ATOM 1503 C C . SER A 1 195 ? -15.106 -13.990 -10.768 1.00 95.25 195 SER A C 1
ATOM 1505 O O . SER A 1 195 ? -14.716 -13.524 -9.686 1.00 95.25 195 SER A O 1
ATOM 1507 N N . LYS A 1 196 ? -15.897 -13.285 -11.587 1.00 93.69 196 LYS A N 1
ATOM 1508 C CA . LYS A 1 196 ? -16.420 -11.953 -11.232 1.00 93.69 196 LYS A CA 1
ATOM 1509 C C . LYS A 1 196 ? -17.562 -12.069 -10.230 1.00 93.69 196 LYS A C 1
ATOM 1511 O O . LYS A 1 196 ? -17.715 -11.208 -9.371 1.00 93.69 196 LYS A O 1
ATOM 1516 N N . GLU A 1 197 ? -18.318 -13.149 -10.318 1.00 96.12 197 GLU A N 1
ATOM 1517 C CA . GLU A 1 197 ? -19.435 -13.490 -9.451 1.00 96.12 197 GLU A CA 1
ATOM 1518 C C . GLU A 1 197 ? -18.946 -13.613 -8.009 1.00 96.12 197 GLU A C 1
ATOM 1520 O O . GLU A 1 197 ? -19.452 -12.920 -7.128 1.00 96.12 197 GLU A O 1
ATOM 1525 N N . PHE A 1 198 ? -17.881 -14.391 -7.780 1.00 95.19 198 PHE A N 1
ATOM 1526 C CA . PHE A 1 198 ? -17.284 -14.528 -6.453 1.00 95.19 198 PHE A CA 1
ATOM 1527 C C . PHE A 1 198 ? -16.776 -13.185 -5.908 1.00 95.19 198 PHE A C 1
ATOM 1529 O O . PHE A 1 198 ? -17.004 -12.861 -4.743 1.00 95.19 198 PHE A O 1
ATOM 1536 N N . ALA A 1 199 ? -16.158 -12.361 -6.759 1.00 93.56 199 ALA A N 1
ATOM 1537 C CA . ALA A 1 199 ? -15.711 -11.016 -6.393 1.00 93.56 199 ALA A CA 1
ATOM 1538 C C . ALA A 1 199 ? -16.853 -10.119 -5.899 1.00 93.56 199 ALA A C 1
ATOM 1540 O O . ALA A 1 199 ? -16.726 -9.441 -4.880 1.00 93.56 199 ALA A O 1
ATOM 1541 N N . VAL A 1 200 ? -17.959 -10.108 -6.645 1.00 95.50 200 VAL A N 1
ATOM 1542 C CA . VAL A 1 200 ? -19.138 -9.295 -6.345 1.00 95.50 200 VAL A CA 1
ATOM 1543 C C . VAL A 1 200 ? -19.837 -9.820 -5.095 1.00 95.50 200 VAL A C 1
ATOM 1545 O O . VAL A 1 200 ? -20.208 -9.018 -4.242 1.00 95.50 200 VAL A O 1
ATOM 1548 N N . CYS A 1 201 ? -19.951 -11.140 -4.922 1.00 97.12 201 CYS A N 1
ATOM 1549 C CA . CYS A 1 201 ? -20.489 -11.740 -3.700 1.00 97.12 201 CYS A CA 1
ATOM 1550 C C . CYS A 1 201 ? -19.695 -11.313 -2.458 1.00 97.12 201 CYS A C 1
ATOM 1552 O O . CYS A 1 201 ? -20.294 -10.890 -1.470 1.00 97.12 201 CYS A O 1
ATOM 1554 N N . LEU A 1 202 ? -18.362 -11.369 -2.520 1.00 96.62 202 LEU A N 1
ATOM 1555 C CA . LEU A 1 202 ? -17.488 -10.922 -1.435 1.00 96.62 202 LEU A CA 1
ATOM 1556 C C . LEU A 1 202 ? -17.633 -9.421 -1.143 1.00 96.62 202 LEU A C 1
ATOM 1558 O O . LEU A 1 202 ? -17.698 -9.023 0.020 1.00 96.62 202 LEU A O 1
ATOM 1562 N N . LEU A 1 203 ? -17.745 -8.587 -2.181 1.00 96.06 203 LEU A N 1
ATOM 1563 C CA . LEU A 1 203 ? -17.980 -7.150 -2.019 1.00 96.06 203 LEU A CA 1
ATOM 1564 C C . LEU A 1 203 ? -19.341 -6.860 -1.367 1.00 96.06 203 LEU A C 1
ATOM 1566 O O . LEU A 1 203 ? -19.427 -6.031 -0.463 1.00 96.06 203 LEU A O 1
ATOM 1570 N N . ILE A 1 204 ? -20.402 -7.550 -1.792 1.00 98.12 204 ILE A N 1
ATOM 1571 C CA . ILE A 1 204 ? -21.732 -7.420 -1.185 1.00 98.12 204 ILE A CA 1
ATOM 1572 C C . ILE A 1 204 ? -21.675 -7.848 0.284 1.00 98.12 204 ILE A C 1
ATOM 1574 O O . ILE A 1 204 ? -22.156 -7.111 1.143 1.00 98.12 204 ILE 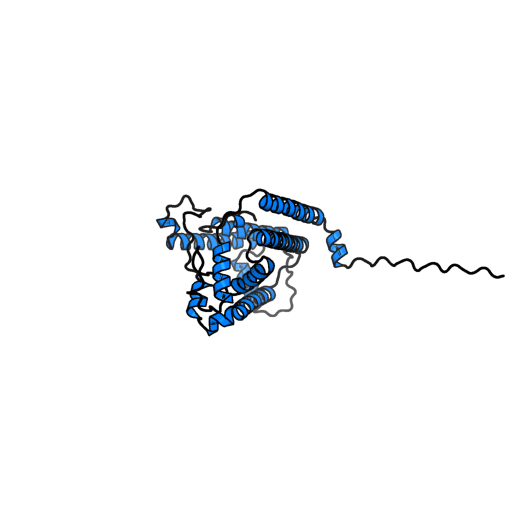A O 1
ATOM 1578 N N . ALA A 1 205 ? -21.047 -8.988 0.588 1.00 98.06 205 ALA A N 1
ATOM 1579 C CA . ALA A 1 205 ? -20.878 -9.462 1.960 1.00 98.06 205 ALA A CA 1
ATOM 1580 C C . ALA A 1 205 ? -20.138 -8.431 2.828 1.00 98.06 205 ALA A C 1
ATOM 1582 O O . ALA A 1 205 ? -20.590 -8.125 3.932 1.00 98.06 205 ALA A O 1
ATOM 1583 N N . HIS A 1 206 ? -19.069 -7.827 2.303 1.00 97.62 206 HIS A N 1
ATOM 1584 C CA . HIS A 1 206 ? -18.324 -6.765 2.976 1.00 97.62 206 HIS A CA 1
ATOM 1585 C C . HIS A 1 206 ? -19.213 -5.563 3.323 1.00 97.62 206 HIS A C 1
ATOM 1587 O O . HIS A 1 206 ? -19.280 -5.151 4.482 1.00 97.62 206 HIS A O 1
ATOM 1593 N N . LEU A 1 207 ? -19.939 -5.029 2.336 1.00 97.50 207 LEU A N 1
ATOM 1594 C CA . LEU A 1 207 ? -20.811 -3.867 2.524 1.00 97.50 207 LEU A CA 1
ATOM 1595 C C . LEU A 1 207 ? -21.970 -4.165 3.483 1.00 97.50 207 LEU A C 1
ATOM 1597 O O . LEU A 1 207 ? -22.306 -3.323 4.316 1.00 97.50 207 LEU A O 1
ATOM 1601 N N . VAL A 1 208 ? -22.554 -5.364 3.407 1.00 97.69 208 VAL A N 1
ATOM 1602 C CA . VAL A 1 208 ? -23.624 -5.802 4.314 1.00 97.69 208 VAL A CA 1
ATOM 1603 C C . VAL A 1 208 ? -23.111 -5.920 5.746 1.00 97.69 208 VAL A C 1
ATOM 1605 O O . VAL A 1 208 ? -23.761 -5.412 6.659 1.00 97.69 208 VAL A O 1
ATOM 1608 N N . LEU A 1 209 ? -21.943 -6.533 5.961 1.00 97.81 209 LEU A N 1
ATOM 1609 C CA . LEU A 1 209 ? -21.343 -6.647 7.291 1.00 97.81 209 LEU A CA 1
ATOM 1610 C C . LEU A 1 209 ? -21.004 -5.271 7.868 1.00 97.81 209 LEU A C 1
ATOM 1612 O O . LEU A 1 209 ? -21.357 -4.999 9.015 1.00 97.81 209 LEU A O 1
ATOM 1616 N N . LEU A 1 210 ? -20.405 -4.376 7.078 1.00 96.25 210 LEU A N 1
ATOM 1617 C CA . LEU A 1 210 ? -20.155 -3.000 7.512 1.00 96.25 210 LEU A CA 1
ATOM 1618 C C . LEU A 1 210 ? -21.456 -2.272 7.865 1.00 96.25 210 LEU A C 1
ATOM 1620 O O . LEU A 1 210 ? -21.537 -1.651 8.925 1.00 96.25 210 LEU A O 1
ATOM 1624 N N . ALA A 1 211 ? -22.493 -2.369 7.030 1.00 94.69 211 ALA A N 1
ATOM 1625 C CA . ALA A 1 211 ? -23.784 -1.736 7.293 1.00 94.69 211 ALA A CA 1
ATOM 1626 C C . ALA A 1 211 ? -24.454 -2.303 8.555 1.00 94.69 211 ALA A C 1
ATOM 1628 O O . ALA A 1 211 ? -24.974 -1.539 9.372 1.00 94.69 211 ALA A O 1
ATOM 1629 N N . ALA A 1 212 ? -24.392 -3.622 8.755 1.00 95.25 212 ALA A N 1
ATOM 1630 C CA . ALA A 1 212 ? -24.922 -4.292 9.936 1.00 95.25 212 ALA A CA 1
ATOM 1631 C C . ALA A 1 212 ? -24.176 -3.862 11.208 1.00 95.25 212 ALA A C 1
ATOM 1633 O O . ALA A 1 212 ? -24.812 -3.442 12.176 1.00 95.25 212 ALA A O 1
ATOM 1634 N N . PHE A 1 213 ? -22.841 -3.884 11.210 1.00 95.50 213 PHE A N 1
ATOM 1635 C CA . PHE A 1 213 ? -22.049 -3.423 12.355 1.00 95.50 213 PHE A CA 1
ATOM 1636 C C . PHE A 1 213 ? -22.265 -1.937 12.637 1.00 95.50 213 PHE A C 1
ATOM 1638 O O . PHE A 1 213 ? -22.454 -1.554 13.794 1.00 95.50 213 PHE A O 1
ATOM 1645 N N . THR A 1 214 ? -22.349 -1.111 11.595 1.00 92.25 214 THR A N 1
ATOM 1646 C CA . THR A 1 214 ? -22.671 0.309 11.751 1.00 92.25 214 THR A CA 1
ATOM 1647 C C . THR A 1 214 ? -24.039 0.491 12.398 1.00 92.25 214 THR A C 1
ATOM 1649 O O . THR A 1 214 ? -24.177 1.246 13.357 1.00 92.25 214 THR A O 1
ATOM 1652 N N . HIS A 1 215 ? -25.057 -0.230 11.927 1.00 92.69 215 HIS A N 1
ATOM 1653 C CA . HIS A 1 215 ? -26.416 -0.087 12.431 1.00 92.69 215 HIS A CA 1
ATOM 1654 C C . HIS A 1 215 ? -26.586 -0.626 13.858 1.00 92.69 215 HIS A C 1
ATOM 1656 O O . HIS A 1 215 ? -27.129 0.071 14.716 1.00 92.69 215 HIS A O 1
ATOM 1662 N N . TYR A 1 216 ? -26.121 -1.847 14.123 1.00 90.69 216 TYR A N 1
ATOM 1663 C CA . TYR A 1 216 ? -26.407 -2.558 15.371 1.00 90.69 216 TYR A CA 1
ATOM 1664 C C . TYR A 1 216 ? -25.365 -2.331 16.469 1.00 90.69 216 TYR A C 1
ATOM 1666 O O . TYR A 1 216 ? -25.688 -2.501 17.649 1.00 90.69 216 TYR A O 1
ATOM 1674 N N . ARG A 1 217 ? -24.125 -1.957 16.118 1.00 89.56 217 ARG A N 1
ATOM 1675 C CA . ARG A 1 217 ? -23.018 -1.853 17.080 1.00 89.56 217 ARG A CA 1
ATOM 1676 C C . ARG A 1 217 ? -22.447 -0.447 17.197 1.00 89.56 217 ARG A C 1
ATOM 1678 O O . ARG A 1 217 ? -22.409 0.063 18.315 1.00 89.56 217 ARG A O 1
ATOM 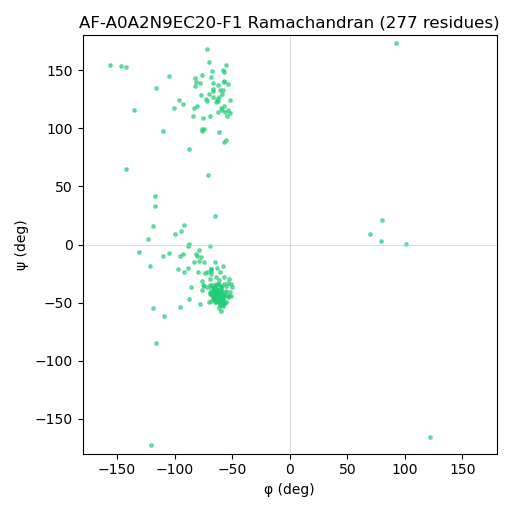1685 N N . TRP A 1 218 ? -22.026 0.170 16.094 1.00 89.06 218 TRP A N 1
ATOM 1686 C CA . TRP A 1 218 ? -21.297 1.443 16.139 1.00 89.06 218 TRP A CA 1
ATOM 1687 C C . TRP A 1 218 ? -22.237 2.631 16.389 1.00 89.06 218 TRP A C 1
ATOM 1689 O O . TRP A 1 218 ? -22.078 3.345 17.374 1.00 89.06 218 TRP A O 1
ATOM 1699 N N . CYS A 1 219 ? -23.318 2.758 15.616 1.00 87.25 219 CYS A N 1
ATOM 1700 C CA . CYS A 1 219 ? -24.314 3.827 15.774 1.00 87.25 219 CYS A CA 1
ATOM 1701 C C . CYS A 1 219 ? -25.488 3.444 16.691 1.00 87.25 219 CYS A C 1
ATOM 1703 O O . CYS A 1 219 ? -26.526 4.109 16.677 1.00 87.25 219 CYS A O 1
ATOM 1705 N N . LYS A 1 220 ? -25.366 2.388 17.512 1.00 84.75 220 LYS A N 1
ATOM 1706 C CA . LYS A 1 220 ? -26.453 1.940 18.407 1.00 84.75 220 LYS A CA 1
ATOM 1707 C C . LYS A 1 220 ? -26.943 3.070 19.321 1.00 84.75 220 LYS A C 1
ATOM 1709 O O . LYS A 1 220 ? -28.145 3.222 19.528 1.00 84.75 220 LYS A O 1
ATOM 1714 N N . HIS A 1 221 ? -26.019 3.884 19.832 1.00 80.56 221 HIS A N 1
ATOM 1715 C CA . HIS A 1 221 ? -26.321 5.014 20.715 1.00 80.56 221 HIS A CA 1
ATOM 1716 C C . HIS A 1 221 ? -27.067 6.163 20.020 1.00 80.56 221 HIS A C 1
ATOM 1718 O O . HIS A 1 221 ? -27.739 6.939 20.692 1.00 80.56 221 HIS A O 1
ATOM 1724 N N . GLU A 1 222 ? -26.989 6.249 18.692 1.00 80.25 222 GLU A N 1
ATOM 1725 C CA . GLU A 1 222 ? -27.666 7.261 17.869 1.00 80.25 222 GLU A CA 1
ATOM 1726 C C . GLU A 1 222 ? -28.959 6.715 17.228 1.00 80.25 222 GLU A C 1
ATOM 1728 O O . GLU A 1 222 ? -29.584 7.367 16.392 1.00 80.25 222 GLU A O 1
ATOM 1733 N N . GLY A 1 223 ? -29.394 5.515 17.633 1.00 81.25 223 GLY A N 1
ATOM 1734 C CA . GLY A 1 223 ? -30.589 4.860 17.101 1.00 81.25 223 GLY A CA 1
ATOM 1735 C C . GLY A 1 223 ? -30.372 4.159 15.755 1.00 81.25 223 GLY A C 1
ATOM 1736 O O . GLY A 1 223 ? -31.343 3.912 15.037 1.00 81.25 223 GLY A O 1
ATOM 1737 N N . GLY A 1 224 ? -29.119 3.836 15.428 1.00 87.31 224 GLY A N 1
ATOM 1738 C CA . GLY A 1 224 ? -28.712 3.097 14.236 1.00 87.31 224 GLY A CA 1
ATOM 1739 C C . GLY A 1 224 ? -28.365 3.980 13.035 1.00 87.31 224 GLY A C 1
ATOM 1740 O O . GLY A 1 224 ? -28.567 5.195 13.033 1.00 87.31 224 GLY A O 1
ATOM 1741 N N . LEU A 1 225 ? -27.858 3.336 11.979 1.00 86.31 225 LEU A N 1
ATOM 1742 C CA . LEU A 1 225 ? -27.301 3.983 10.782 1.00 86.31 225 LEU A CA 1
ATOM 1743 C C . LEU A 1 225 ? -28.259 4.990 10.123 1.00 86.31 225 LEU A C 1
ATOM 1745 O O . LEU A 1 225 ? -27.858 6.097 9.784 1.00 86.31 225 LEU A O 1
ATOM 1749 N N . LEU A 1 226 ? -29.535 4.631 9.959 1.00 86.50 226 LEU A N 1
ATOM 1750 C CA . LEU A 1 226 ? -30.504 5.480 9.258 1.00 86.50 226 LEU A CA 1
ATOM 1751 C C . LEU A 1 226 ? -30.820 6.763 10.036 1.00 86.50 226 LEU A C 1
ATOM 1753 O O . LEU A 1 226 ? -30.863 7.843 9.449 1.00 86.50 226 LEU A O 1
ATOM 1757 N N . LYS A 1 227 ? -31.000 6.663 11.360 1.00 85.06 227 LYS A N 1
ATOM 1758 C CA . LYS A 1 227 ? -31.244 7.832 12.218 1.00 85.06 227 LYS A CA 1
ATOM 1759 C C . LYS A 1 227 ? -30.011 8.723 12.310 1.00 85.06 227 LYS A C 1
ATOM 1761 O O . LYS A 1 227 ? -30.156 9.943 12.284 1.00 85.06 227 LYS A O 1
ATOM 1766 N N . PHE A 1 228 ? -28.820 8.126 12.350 1.00 84.75 228 PHE A N 1
ATOM 1767 C CA . PHE A 1 228 ? -27.558 8.855 12.279 1.00 84.75 228 PHE A CA 1
ATOM 1768 C C . PHE A 1 228 ? -27.406 9.638 10.968 1.00 84.75 228 PHE A C 1
ATOM 1770 O O . PHE A 1 228 ? -27.161 10.842 10.989 1.00 84.75 228 PHE A O 1
ATOM 1777 N N . LEU A 1 229 ? -27.605 8.989 9.817 1.00 84.44 229 LEU A N 1
ATOM 1778 C CA . LEU A 1 229 ? -27.508 9.660 8.518 1.00 84.44 229 LEU A CA 1
ATOM 1779 C C . LEU A 1 229 ? -28.550 10.772 8.388 1.00 84.44 229 LEU A C 1
ATOM 1781 O O . LEU A 1 229 ? -28.219 11.872 7.955 1.00 84.44 229 LEU A O 1
ATOM 1785 N N . HIS A 1 230 ? -29.788 10.518 8.816 1.00 83.75 230 HIS A N 1
ATOM 1786 C CA . HIS A 1 230 ? -30.839 11.529 8.819 1.00 83.75 230 HIS A CA 1
ATOM 1787 C C . HIS A 1 230 ? -30.481 12.723 9.715 1.00 83.75 230 HIS A C 1
ATOM 1789 O O . HIS A 1 230 ? -30.626 13.868 9.292 1.00 83.75 230 HIS A O 1
ATOM 1795 N N . SER A 1 231 ? -29.977 12.488 10.932 1.00 81.50 231 SER A N 1
ATOM 1796 C CA . SER A 1 231 ? -29.600 13.574 11.845 1.00 81.50 231 SER A CA 1
ATOM 1797 C C . SER A 1 231 ? -28.445 14.415 11.292 1.00 81.50 231 SER A C 1
ATOM 1799 O O . SER A 1 231 ? -28.493 15.641 11.383 1.00 81.50 231 SER A O 1
ATOM 1801 N N . ARG A 1 232 ? -27.454 13.791 10.641 1.00 80.25 232 ARG A N 1
ATOM 1802 C CA . ARG A 1 232 ? -26.346 14.495 9.974 1.00 80.25 232 ARG A CA 1
ATOM 1803 C C . ARG A 1 232 ? -26.801 15.264 8.735 1.00 80.25 232 ARG A C 1
ATOM 1805 O O . ARG A 1 232 ? -26.416 16.417 8.581 1.00 80.25 232 ARG A O 1
ATOM 1812 N N . LEU A 1 233 ? -27.663 14.687 7.897 1.00 80.00 233 LEU A N 1
ATOM 1813 C CA . LEU A 1 233 ? -28.237 15.368 6.728 1.00 80.00 233 LEU A CA 1
ATOM 1814 C C . LEU A 1 233 ? -29.077 16.590 7.127 1.00 80.00 233 LEU A C 1
ATOM 1816 O O . LEU A 1 233 ? -28.971 17.645 6.501 1.00 80.00 233 LEU A O 1
ATOM 1820 N N . VAL A 1 234 ? -29.886 16.469 8.182 1.00 80.44 234 VAL A N 1
ATOM 1821 C CA . VAL A 1 234 ? -30.673 17.589 8.722 1.00 80.44 234 VAL A CA 1
ATOM 1822 C C . VAL A 1 234 ? -29.764 18.649 9.348 1.00 80.44 234 VAL A C 1
ATOM 1824 O O . VAL A 1 234 ? -29.964 19.835 9.097 1.00 80.44 234 VAL A O 1
ATOM 1827 N N . SER A 1 235 ? -28.735 18.240 10.096 1.00 69.06 235 SER A N 1
ATOM 1828 C CA . SER A 1 235 ? -27.749 19.154 10.689 1.00 69.06 235 SER A CA 1
ATOM 1829 C C . SER A 1 235 ? -26.928 19.907 9.639 1.00 69.06 235 SER A C 1
ATOM 1831 O O . SER A 1 235 ? -26.612 21.068 9.852 1.00 69.06 235 SER A O 1
ATOM 1833 N N . LEU A 1 236 ? -26.606 19.290 8.499 1.00 66.12 236 LEU A N 1
ATOM 1834 C CA . LEU A 1 236 ? -25.919 19.960 7.388 1.00 66.12 236 LEU A CA 1
ATOM 1835 C C . LEU A 1 236 ? -26.809 21.001 6.690 1.00 66.12 236 LEU A C 1
ATOM 1837 O O . LEU A 1 236 ? -26.304 21.987 6.162 1.00 66.12 236 LEU A O 1
ATOM 1841 N N . LYS A 1 237 ? -28.134 20.800 6.690 1.00 65.56 237 LYS A N 1
ATOM 1842 C CA . LYS A 1 237 ? -29.107 21.753 6.129 1.00 65.56 237 LYS A CA 1
ATOM 1843 C C . LYS A 1 237 ? -29.422 22.922 7.060 1.00 65.56 237 LYS A C 1
ATOM 1845 O O . LYS A 1 237 ? -29.876 23.961 6.586 1.00 65.56 237 LYS A O 1
ATOM 1850 N N . LYS A 1 238 ? -29.229 22.754 8.368 1.00 57.41 238 LYS A N 1
ATOM 1851 C CA . LYS A 1 238 ? -29.556 23.757 9.379 1.00 57.41 238 LYS A CA 1
ATOM 1852 C C . LYS A 1 238 ? -28.257 24.313 9.961 1.00 57.41 238 LYS A C 1
ATOM 1854 O O . LYS A 1 238 ? -27.663 23.709 10.845 1.00 57.41 238 LYS A O 1
ATOM 1859 N N . SER A 1 239 ? -27.820 25.462 9.447 1.00 45.66 239 SER A N 1
ATOM 1860 C CA . SER A 1 239 ? -26.683 26.233 9.970 1.00 45.66 239 SER A CA 1
ATOM 1861 C C . SER A 1 239 ? -27.041 26.880 11.317 1.00 45.66 239 SER A C 1
ATOM 1863 O O . SER A 1 239 ? -27.058 28.102 11.435 1.00 45.66 239 SER A O 1
ATOM 1865 N N . ASP A 1 240 ? -27.392 26.078 12.322 1.00 43.47 240 ASP A N 1
ATOM 1866 C CA . ASP A 1 240 ? -27.654 26.566 13.674 1.00 43.47 240 ASP A CA 1
ATOM 1867 C C . ASP A 1 240 ? -26.400 26.409 14.541 1.00 43.47 240 ASP A C 1
ATOM 1869 O O . ASP A 1 240 ? -25.887 25.310 14.743 1.00 43.47 240 ASP A O 1
ATOM 1873 N N . ASN A 1 241 ? -25.969 27.535 15.115 1.00 40.50 241 ASN A N 1
ATOM 1874 C CA . ASN A 1 241 ? -24.905 27.704 16.114 1.00 40.50 241 ASN A CA 1
ATOM 1875 C C . ASN A 1 241 ? -25.218 27.036 17.475 1.00 40.50 241 ASN A C 1
ATOM 1877 O O . ASN A 1 241 ? -24.707 27.457 18.514 1.00 40.50 241 ASN A O 1
ATOM 1881 N N . SER A 1 242 ? -26.070 26.008 17.515 1.00 39.03 242 SER A N 1
ATOM 1882 C CA . SER A 1 242 ? -26.298 25.257 18.747 1.00 39.03 242 SER A CA 1
ATOM 1883 C C . SER A 1 242 ? -25.190 24.223 18.875 1.00 39.03 242 SER A C 1
ATOM 1885 O O . SER A 1 242 ? -25.068 23.342 18.022 1.00 39.03 242 SER A O 1
ATOM 1887 N N . SER A 1 243 ? -24.384 24.343 19.928 1.00 39.47 243 SER A N 1
ATOM 1888 C CA . SER A 1 243 ? -23.386 23.359 20.327 1.00 39.47 243 SER A CA 1
ATOM 1889 C C . SER A 1 243 ? -24.069 22.007 20.519 1.00 39.47 243 SER A C 1
ATOM 1891 O O . SER A 1 243 ? -24.550 21.664 21.600 1.00 39.47 243 SER A O 1
ATOM 1893 N N . SER A 1 244 ? -24.138 21.215 19.445 1.00 42.16 244 SER A N 1
ATOM 1894 C CA . SER A 1 244 ? -24.486 19.814 19.580 1.00 42.16 244 SER A CA 1
ATOM 1895 C C . SER A 1 244 ? -23.444 19.261 20.535 1.00 42.16 244 SER A C 1
ATOM 1897 O O . SER A 1 244 ? -22.245 19.383 20.266 1.00 42.16 244 SER A O 1
ATOM 1899 N N . SER A 1 245 ? -23.895 18.754 21.679 1.00 41.03 245 SER A N 1
ATOM 1900 C CA . SER A 1 245 ? -23.071 17.977 22.587 1.00 41.03 245 SER A CA 1
ATOM 1901 C C . SER A 1 245 ? -22.543 16.803 21.770 1.00 41.03 245 SER A C 1
ATOM 1903 O O . SER A 1 245 ? -23.192 15.765 21.651 1.00 41.03 245 SER A O 1
ATOM 1905 N N . PHE A 1 246 ? -21.404 17.008 21.106 1.00 47.12 246 PHE A N 1
ATOM 1906 C CA . PHE A 1 246 ? -20.614 15.941 20.539 1.00 47.12 246 PHE A CA 1
ATOM 1907 C C . PHE A 1 246 ? -20.234 15.118 21.755 1.00 47.12 246 PHE A C 1
ATOM 1909 O O . PHE A 1 246 ? -19.336 15.483 22.513 1.00 47.12 246 PHE A O 1
ATOM 1916 N N . LYS A 1 247 ? -21.000 14.054 22.009 1.00 55.16 247 LYS A N 1
ATOM 1917 C CA . LYS A 1 247 ? -20.570 13.021 22.934 1.00 55.16 247 LYS A CA 1
ATOM 1918 C C . LYS A 1 247 ? -19.212 12.583 22.422 1.00 55.16 247 LYS A C 1
ATOM 1920 O O . LYS A 1 247 ? -19.118 12.024 21.332 1.00 55.16 247 LYS A O 1
ATOM 1925 N N . ILE A 1 248 ? -18.186 12.929 23.187 1.00 60.50 248 ILE A N 1
ATOM 1926 C CA . ILE A 1 248 ? -16.810 12.551 22.916 1.00 60.50 248 ILE A CA 1
ATOM 1927 C C . ILE A 1 248 ? -16.821 11.030 22.754 1.00 60.50 248 ILE A C 1
ATOM 1929 O O . ILE A 1 248 ? -17.229 10.307 23.668 1.00 60.50 248 ILE A O 1
ATOM 1933 N N . LEU A 1 249 ? -16.484 10.558 21.552 1.00 70.38 249 LEU A N 1
ATOM 1934 C CA . LEU A 1 249 ? -16.335 9.134 21.292 1.00 70.38 249 LEU A CA 1
ATOM 1935 C C . LEU A 1 249 ? -15.222 8.623 22.205 1.00 70.38 249 LEU A C 1
ATOM 1937 O O . LEU A 1 249 ? -14.163 9.240 22.293 1.00 70.38 249 LEU A O 1
ATOM 1941 N N . THR A 1 250 ? -15.448 7.507 22.891 1.00 77.62 250 THR A N 1
ATOM 1942 C CA . THR A 1 250 ? -14.385 6.917 23.703 1.00 77.62 250 THR A CA 1
ATOM 1943 C C . THR A 1 250 ? -13.292 6.367 22.789 1.00 77.62 250 THR A C 1
ATOM 1945 O O . THR A 1 250 ? -13.579 5.802 21.729 1.00 77.62 250 THR A O 1
ATOM 1948 N N . ASN A 1 251 ? -12.033 6.477 23.216 1.00 75.25 251 ASN A N 1
ATOM 1949 C CA . ASN A 1 251 ? -10.891 5.928 22.476 1.00 75.25 251 ASN A CA 1
ATOM 1950 C C . ASN A 1 251 ? -11.064 4.421 22.206 1.00 75.25 251 ASN A C 1
ATOM 1952 O O . ASN A 1 251 ? -10.754 3.942 21.120 1.00 75.25 251 ASN A O 1
ATOM 1956 N N . GLU A 1 252 ? -11.662 3.687 23.149 1.00 78.75 252 GLU A N 1
ATOM 1957 C CA . GLU A 1 252 ? -12.026 2.276 22.979 1.00 78.75 252 GLU A CA 1
ATOM 1958 C C . GLU A 1 252 ? -13.008 2.053 21.820 1.00 78.75 252 GLU A C 1
ATOM 1960 O O . GLU A 1 252 ? -12.835 1.119 21.034 1.00 78.75 252 GLU A O 1
ATOM 1965 N N . HIS A 1 253 ? -14.022 2.911 21.676 1.00 82.94 253 HIS A N 1
ATOM 1966 C CA . HIS A 1 253 ? -14.993 2.799 20.592 1.00 82.94 253 HIS A CA 1
ATOM 1967 C C . HIS A 1 253 ? -14.349 3.066 19.228 1.00 82.94 253 HIS A C 1
ATOM 1969 O O . HIS A 1 253 ? -14.630 2.335 18.277 1.00 82.94 253 HIS A O 1
ATOM 1975 N N . ILE A 1 254 ? -13.470 4.072 19.132 1.00 81.31 254 ILE A N 1
ATOM 1976 C CA . ILE A 1 254 ? -12.732 4.393 17.899 1.00 81.31 254 ILE A CA 1
ATOM 1977 C C . ILE A 1 254 ? -11.862 3.205 17.491 1.00 81.31 254 ILE A C 1
ATOM 1979 O O . ILE A 1 254 ? -12.010 2.685 16.384 1.00 81.31 254 ILE A O 1
ATOM 1983 N N . VAL A 1 255 ? -11.011 2.735 18.408 1.00 80.56 255 VAL A N 1
ATOM 1984 C CA . VAL A 1 255 ? -10.098 1.615 18.159 1.00 80.56 255 VAL A CA 1
ATOM 1985 C C . VAL A 1 255 ? -10.891 0.365 17.786 1.00 80.56 255 VAL A C 1
ATOM 1987 O O . VAL A 1 255 ? -10.658 -0.208 16.730 1.00 80.56 255 VAL A O 1
ATOM 1990 N N . THR A 1 256 ? -11.906 -0.017 18.562 1.00 85.38 256 THR A N 1
ATOM 1991 C CA . THR A 1 256 ? -12.712 -1.211 18.254 1.00 85.38 256 THR A CA 1
ATOM 1992 C C . THR A 1 256 ? -13.399 -1.104 16.892 1.00 85.38 256 THR A C 1
ATOM 1994 O O . THR A 1 256 ? -13.456 -2.083 16.154 1.00 85.38 256 THR A O 1
ATOM 1997 N N . THR A 1 257 ? -13.899 0.078 16.523 1.00 89.44 257 THR A N 1
ATOM 1998 C CA . THR A 1 257 ? -14.533 0.301 15.214 1.00 89.44 257 THR A CA 1
ATOM 1999 C C . THR A 1 257 ? -13.533 0.142 14.074 1.00 89.44 257 THR A C 1
ATOM 2001 O O . THR A 1 257 ? -13.821 -0.576 13.116 1.00 89.44 257 THR A O 1
ATOM 2004 N N . MET A 1 258 ? -12.345 0.741 14.193 1.00 86.81 258 MET A N 1
ATOM 2005 C CA . MET A 1 258 ? -11.273 0.595 13.202 1.00 86.81 258 MET A CA 1
ATOM 2006 C C . MET A 1 258 ? -10.833 -0.865 13.062 1.00 86.81 258 MET A C 1
ATOM 2008 O O . MET A 1 258 ? -10.757 -1.384 11.950 1.00 86.81 258 MET A O 1
ATOM 2012 N N . PHE A 1 259 ? -10.601 -1.538 14.190 1.00 87.81 259 PHE A N 1
ATOM 2013 C CA . PHE A 1 259 ? -10.109 -2.911 14.232 1.00 87.81 259 PHE A CA 1
ATOM 2014 C C . PHE A 1 259 ? -11.140 -3.898 13.653 1.00 87.81 259 PHE A C 1
ATOM 2016 O O . PHE A 1 259 ? -10.817 -4.706 12.783 1.00 87.81 259 PHE A O 1
ATOM 2023 N N . VAL A 1 260 ? -12.410 -3.791 14.056 1.00 92.69 260 VAL A N 1
ATOM 2024 C CA . VAL A 1 260 ? -13.489 -4.637 13.519 1.00 92.69 260 VAL A CA 1
ATOM 2025 C C . VAL A 1 260 ? -13.754 -4.336 12.042 1.00 92.69 260 VAL A C 1
ATOM 2027 O O . VAL A 1 260 ? -13.950 -5.264 11.262 1.00 92.69 260 VAL A O 1
ATOM 2030 N N . GLY A 1 261 ? -13.733 -3.063 11.634 1.00 93.62 261 GLY A N 1
ATOM 2031 C CA . GLY A 1 261 ? -13.890 -2.675 10.231 1.00 93.62 261 GLY A CA 1
ATOM 2032 C C . GLY A 1 261 ? -12.792 -3.263 9.341 1.00 93.62 261 GLY A C 1
ATOM 2033 O O . GLY A 1 261 ? -13.096 -3.843 8.297 1.00 93.62 261 GLY A O 1
ATOM 2034 N N . ASN A 1 262 ? -11.535 -3.192 9.789 1.00 91.94 262 ASN A N 1
ATOM 2035 C CA . ASN A 1 262 ? -10.409 -3.817 9.098 1.00 91.94 262 ASN A CA 1
ATOM 2036 C C . ASN A 1 262 ? -10.574 -5.342 9.018 1.00 91.94 262 ASN A C 1
ATOM 2038 O O . ASN A 1 262 ? -10.452 -5.917 7.940 1.00 91.94 262 ASN A O 1
ATOM 2042 N N . PHE A 1 263 ? -10.947 -5.993 10.125 1.00 93.00 263 PHE A N 1
ATOM 2043 C CA . PHE A 1 263 ? -11.188 -7.437 10.150 1.00 93.00 263 PHE A CA 1
ATOM 2044 C C . PHE A 1 263 ? -12.299 -7.878 9.186 1.00 93.00 263 PHE A C 1
ATOM 2046 O O . PHE A 1 263 ? -12.134 -8.870 8.479 1.00 93.00 263 PHE A O 1
ATOM 2053 N N . ILE A 1 264 ? -13.405 -7.129 9.094 1.00 95.56 264 ILE A N 1
ATOM 2054 C CA . ILE A 1 264 ? -14.466 -7.382 8.102 1.00 95.56 264 ILE A CA 1
ATOM 2055 C C . ILE A 1 264 ? -13.905 -7.277 6.676 1.00 95.56 264 ILE A C 1
ATOM 2057 O O . ILE A 1 264 ? -14.256 -8.084 5.812 1.00 95.56 264 ILE A O 1
ATOM 2061 N N . GLY A 1 265 ? -13.030 -6.300 6.423 1.00 94.00 265 GLY A N 1
ATOM 2062 C CA . GLY A 1 265 ? -12.291 -6.171 5.165 1.00 94.00 265 GLY A CA 1
ATOM 2063 C C . GLY A 1 265 ? -11.440 -7.399 4.865 1.00 94.00 265 GLY A C 1
ATOM 2064 O O . GLY A 1 265 ? -11.573 -7.977 3.790 1.00 94.00 265 GLY A O 1
ATOM 2065 N N . ILE A 1 266 ? -10.638 -7.844 5.833 1.00 92.50 266 ILE A N 1
ATOM 2066 C CA . ILE A 1 266 ? -9.794 -9.037 5.712 1.00 92.50 266 ILE A CA 1
ATOM 2067 C C . ILE A 1 266 ? -10.645 -10.272 5.432 1.00 92.50 266 ILE A C 1
ATOM 2069 O O . ILE A 1 266 ? -10.377 -10.969 4.462 1.00 92.50 266 ILE A O 1
ATOM 2073 N N . ALA A 1 267 ? -11.705 -10.516 6.201 1.00 93.12 267 ALA A N 1
ATOM 2074 C CA . ALA A 1 267 ? -12.567 -11.684 6.027 1.00 93.12 267 ALA A CA 1
ATOM 2075 C C . ALA A 1 267 ? -13.260 -11.727 4.652 1.00 93.12 267 ALA A C 1
ATOM 2077 O O . ALA A 1 267 ? -13.473 -12.802 4.096 1.00 93.12 267 ALA A O 1
ATOM 2078 N N . CYS A 1 268 ? -13.605 -10.564 4.093 1.00 95.38 268 CYS A N 1
ATOM 2079 C CA . CYS A 1 268 ? -14.261 -10.475 2.787 1.00 95.38 268 CYS A CA 1
ATOM 2080 C C . CYS A 1 268 ? -13.277 -10.301 1.623 1.00 95.38 268 CYS A C 1
ATOM 2082 O O . CYS A 1 268 ? -13.681 -10.349 0.462 1.00 95.38 268 CYS A O 1
ATOM 2084 N N . ALA A 1 269 ? -11.990 -10.079 1.881 1.00 93.19 269 ALA A N 1
ATOM 2085 C CA . ALA A 1 269 ? -11.015 -9.913 0.819 1.00 93.19 269 ALA A CA 1
ATOM 2086 C C . ALA A 1 269 ? -10.756 -11.258 0.135 1.00 93.19 269 ALA A C 1
ATOM 2088 O O . ALA A 1 269 ? -10.315 -12.218 0.765 1.00 93.19 269 ALA A O 1
ATOM 2089 N N . ARG A 1 270 ? -10.957 -11.311 -1.187 1.00 92.19 270 ARG A N 1
ATOM 2090 C CA . ARG A 1 270 ? -10.683 -12.509 -2.000 1.00 92.19 270 ARG A CA 1
ATOM 2091 C C . ARG A 1 270 ? -9.268 -13.047 -1.776 1.00 92.19 270 ARG A C 1
ATOM 2093 O O . ARG A 1 270 ? -9.044 -14.248 -1.713 1.00 92.19 270 ARG A O 1
ATOM 2100 N N . SER A 1 271 ? -8.304 -12.141 -1.679 1.00 91.00 271 SER A N 1
ATO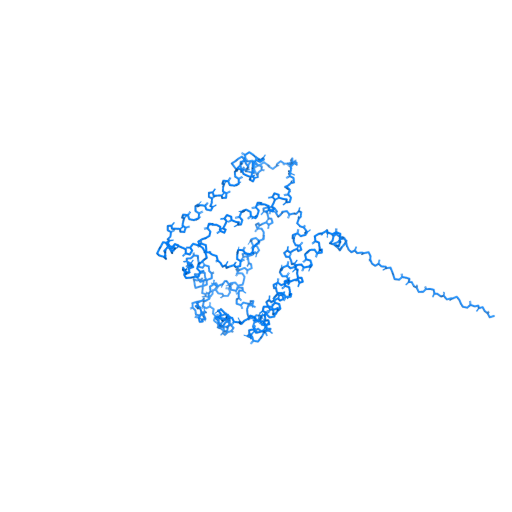M 2101 C CA . SER A 1 271 ? -6.924 -12.450 -1.346 1.00 91.00 271 SER A CA 1
ATOM 2102 C C . SER A 1 271 ? -6.256 -11.229 -0.752 1.00 91.00 271 SER A C 1
ATOM 2104 O O . SER A 1 271 ? -6.633 -10.103 -1.073 1.00 91.00 271 SER A O 1
ATOM 2106 N N . LEU A 1 272 ? -5.232 -11.467 0.056 1.00 86.56 272 LEU A N 1
ATOM 2107 C CA . LEU A 1 272 ? -4.386 -10.443 0.643 1.00 86.56 272 LEU A CA 1
ATOM 2108 C C . LEU A 1 272 ? -2.948 -10.941 0.680 1.00 86.56 272 LEU A C 1
ATOM 2110 O O . LEU A 1 272 ? -2.701 -12.144 0.763 1.00 86.56 272 LEU A O 1
ATOM 2114 N N . HIS A 1 273 ? -2.013 -9.999 0.646 1.00 78.88 273 HIS A N 1
ATOM 2115 C CA . HIS A 1 273 ? -0.630 -10.278 1.000 1.00 78.88 273 HIS A CA 1
ATOM 2116 C C . HIS A 1 273 ? -0.527 -10.602 2.502 1.00 78.88 273 HIS A C 1
ATOM 2118 O O . HIS A 1 273 ? -1.292 -10.065 3.304 1.00 78.88 273 HIS A O 1
ATOM 2124 N N . TYR A 1 274 ? 0.429 -11.445 2.898 1.00 74.75 274 TYR A N 1
ATOM 2125 C CA . TYR A 1 274 ? 0.589 -11.902 4.289 1.00 74.75 274 TYR A CA 1
ATOM 2126 C C . TYR A 1 274 ? 0.694 -10.753 5.306 1.00 74.75 274 TYR A C 1
ATOM 2128 O O . TYR A 1 274 ? 0.181 -10.850 6.415 1.00 74.75 274 TYR A O 1
ATOM 2136 N N . GLN A 1 275 ? 1.289 -9.633 4.895 1.00 67.94 275 GLN A N 1
ATOM 2137 C CA . GLN A 1 275 ? 1.472 -8.438 5.725 1.00 67.94 275 GLN A CA 1
ATOM 2138 C C . GLN A 1 275 ? 0.158 -7.779 6.173 1.00 67.94 275 GLN A C 1
ATOM 2140 O O . GLN A 1 275 ? 0.152 -7.044 7.151 1.00 67.94 275 GLN A O 1
ATOM 2145 N N . PHE A 1 276 ? -0.963 -8.034 5.493 1.00 73.19 276 PHE A N 1
ATOM 2146 C CA . PHE A 1 276 ? -2.257 -7.478 5.898 1.00 73.19 276 PHE A CA 1
ATOM 2147 C C . PHE A 1 276 ? -2.918 -8.260 7.045 1.00 73.19 276 PHE A C 1
ATOM 2149 O O . PHE A 1 276 ? -3.899 -7.781 7.604 1.00 73.19 276 PHE A O 1
ATOM 2156 N N . TYR A 1 277 ? -2.397 -9.438 7.415 1.00 70.12 277 TYR A N 1
ATOM 2157 C CA . TYR A 1 277 ? -2.871 -10.189 8.588 1.00 70.12 277 TYR A CA 1
ATOM 2158 C C . TYR A 1 277 ? -2.154 -9.791 9.879 1.00 70.12 277 TYR A C 1
ATOM 2160 O O . TYR A 1 277 ? -2.685 -10.033 10.958 1.00 70.12 277 TYR A O 1
ATOM 2168 N N . SER A 1 278 ? -0.974 -9.178 9.778 1.00 61.47 278 SER A N 1
ATOM 2169 C CA . SER A 1 278 ? -0.252 -8.587 10.903 1.00 61.47 278 SER A CA 1
ATOM 2170 C C . SER A 1 278 ? -0.720 -7.142 11.099 1.00 61.47 278 SER A C 1
ATOM 2172 O O . SER A 1 278 ? -0.100 -6.217 10.574 1.00 61.47 278 SER A O 1
ATOM 2174 N N . TRP A 1 279 ? -1.848 -6.963 11.786 1.00 62.84 279 TRP A N 1
ATOM 2175 C CA . TRP A 1 279 ? -2.417 -5.666 12.170 1.00 62.84 279 TRP A CA 1
ATOM 2176 C C . TRP A 1 279 ? -2.642 -5.608 13.680 1.00 62.84 279 TRP A C 1
ATOM 2178 O O . TRP A 1 279 ? -2.986 -6.659 14.268 1.00 62.84 279 TRP A O 1
#

Foldseek 3Di:
DDDDDDDDDDDPDDPDPDPVVVLQVPQPCNVVLVVVLVVLLVVLVCCLVPPDDDDDCLQFLVQLLVCVVVPDLQQVPRTGPNGTQQAQLVSSVVVNVLCVQQVSDDSSSSVVVSVVVSVVSSVVVVCVSPPLDDDDPVRVVVVVVVVVVVSCVSSVSNCVPPVCSNCCRNVPPLDDDQLVQFDQPVVDDRVLLSDPVLVVVLVVQLVVVLQCCQAVPLCVVQNGDVSVVVVVVVPVVDPDPPPPPPVRDDPVSVVVSVVVNLVSVVNSDSGDDPVSVVD